Protein AF-A0A3D2IIX0-F1 (afdb_monomer_lite)

pLDDT: mean 92.51, std 4.04, range [67.25, 97.06]

Secondary structure (DSSP, 8-state):
-EEEE-TTSS-EEE--HHHHHS--GGG-SS-HHHHHHTTEEEE-GGG-EEEEEEE-SSEEEEEEEEEEEESS-SS-TTTTEEEEEEEEEEEPPPSS-----B--TTS---EEEEEETTSS-SS-EEEEEE------BSSHHHHHTT--B-BSS-EEEEPPTTS-HHHHHHHHHHHHTHHHHHHHTTBSS-EEEE-

Radius of gyration: 23.13 Å; chains: 1; bounding box: 48×52×54 Å

Foldseek 3Di:
DFPDAPPVNPDTDDDPQCVQQACDPVQHPDDPVNCVVQVFDGWDSVQKGWPDWDDDPFKIKTKIKIKTQTCHEPPPNVSSIDIDIDIDIDGHDDPDDDDWDFDDPVDDFDKDKDQDPPDPDPDSDITITGDDDPFDFPDVVCLVVLAAGAGPDAAEAEDPPPPDPVCPVVVQVVQQVCQVVVVVVRYHPRTHYHD

Sequence (195 aa):
NIEALSKDSSGIVIDVTDLFTKDVESISGIPSYLRRTYQIRRLDSDRSFVESVKSFPENIEVRQVMTYVAGNPPSAEYTQTLSVEVSQSIVLLPEEPMRKRYADYRVGYFSIRQIDYGSDEQKAAQKEYIRRWRLEPKDPEAYARGELVEPVKPIVYYLDPATPEKYRSYIIQGILDWNEAFEEAGFKNAVQAKL

Structure (mmCIF, N/CA/C/O backbone):
data_AF-A0A3D2IIX0-F1
#
_entry.id   AF-A0A3D2IIX0-F1
#
loop_
_atom_site.group_PDB
_atom_site.id
_atom_site.type_symbol
_atom_site.label_atom_id
_atom_site.label_alt_id
_atom_site.label_comp_id
_atom_site.label_asym_id
_atom_site.label_entity_id
_atom_site.label_seq_id
_atom_site.pdbx_PDB_ins_code
_atom_site.Cartn_x
_atom_site.Cartn_y
_atom_site.Cartn_z
_atom_site.occupancy
_atom_site.B_iso_or_equiv
_atom_site.auth_seq_id
_atom_site.auth_comp_id
_atom_site.auth_asym_id
_atom_site.auth_atom_id
_atom_site.pdbx_PDB_model_num
ATOM 1 N N . ASN A 1 1 ? 0.673 -24.658 -15.286 1.00 67.25 1 ASN A N 1
ATOM 2 C CA . ASN A 1 1 ? 1.479 -23.876 -14.331 1.00 67.25 1 ASN A CA 1
ATOM 3 C C . ASN A 1 1 ? 1.810 -24.637 -13.053 1.00 67.25 1 ASN A C 1
ATOM 5 O O . ASN A 1 1 ? 2.555 -24.080 -12.270 1.00 67.25 1 ASN A O 1
ATOM 9 N N . ILE A 1 2 ? 1.285 -25.845 -12.780 1.00 85.19 2 ILE A N 1
ATOM 10 C CA . ILE A 1 2 ? 1.811 -26.663 -11.671 1.00 85.19 2 ILE A CA 1
ATOM 11 C C . ILE A 1 2 ? 3.002 -27.449 -12.214 1.00 85.19 2 ILE A C 1
ATOM 13 O O . ILE A 1 2 ? 2.812 -28.279 -13.099 1.00 85.19 2 ILE A O 1
ATOM 17 N N . GLU A 1 3 ? 4.190 -27.186 -11.679 1.00 89.44 3 GLU A N 1
ATOM 18 C CA . GLU A 1 3 ? 5.442 -27.802 -12.139 1.00 89.44 3 GLU A CA 1
ATOM 19 C C . GLU A 1 3 ? 5.826 -29.021 -11.302 1.00 89.44 3 GLU A C 1
ATOM 21 O O . GLU A 1 3 ? 6.403 -29.984 -11.805 1.00 89.44 3 GLU A O 1
ATOM 26 N N . ALA A 1 4 ? 5.495 -29.000 -10.010 1.00 88.31 4 ALA A N 1
ATOM 27 C CA . ALA A 1 4 ? 5.782 -30.102 -9.105 1.00 88.31 4 ALA A CA 1
ATOM 28 C C . ALA A 1 4 ? 4.840 -30.111 -7.900 1.00 88.31 4 ALA A C 1
ATOM 30 O O . ALA A 1 4 ? 4.307 -29.082 -7.483 1.00 88.31 4 ALA A O 1
ATOM 31 N N . LEU A 1 5 ? 4.690 -31.292 -7.310 1.00 88.56 5 LEU A N 1
ATOM 32 C CA . LEU A 1 5 ? 4.080 -31.494 -6.002 1.00 88.56 5 LEU A CA 1
ATOM 33 C C . LEU A 1 5 ? 5.171 -31.935 -5.028 1.00 88.56 5 LEU A C 1
ATOM 35 O O . LEU A 1 5 ? 6.120 -32.625 -5.416 1.00 88.56 5 LEU A O 1
ATOM 39 N N . SER A 1 6 ? 5.049 -31.551 -3.761 1.00 89.25 6 SER A N 1
ATOM 40 C CA . SER A 1 6 ? 5.918 -32.094 -2.724 1.00 89.25 6 SER A CA 1
ATOM 41 C C . SER A 1 6 ? 5.659 -33.597 -2.555 1.00 89.25 6 SER A C 1
ATOM 43 O O . SER A 1 6 ? 4.567 -34.101 -2.825 1.00 89.25 6 SER A O 1
ATOM 45 N N . LYS A 1 7 ? 6.670 -34.344 -2.096 1.00 86.31 7 LYS A N 1
ATOM 46 C CA . LYS A 1 7 ? 6.577 -35.811 -1.949 1.00 86.31 7 LYS A CA 1
ATOM 47 C C . LYS A 1 7 ? 5.469 -36.260 -0.989 1.00 86.31 7 LYS A C 1
ATOM 49 O O . LYS A 1 7 ? 4.950 -37.359 -1.126 1.00 86.31 7 LYS A O 1
ATOM 54 N N . ASP A 1 8 ? 5.135 -35.417 -0.024 1.00 89.81 8 ASP A N 1
ATOM 55 C CA . ASP A 1 8 ? 4.091 -35.596 0.986 1.00 89.81 8 ASP A CA 1
ATOM 56 C C . ASP A 1 8 ? 2.777 -34.873 0.628 1.00 89.81 8 ASP A C 1
ATOM 58 O O . ASP A 1 8 ? 1.850 -34.864 1.429 1.00 89.81 8 ASP A O 1
ATOM 62 N N . SER A 1 9 ? 2.680 -34.277 -0.567 1.00 81.50 9 SER A N 1
ATOM 63 C CA . SER A 1 9 ? 1.526 -33.494 -1.044 1.00 81.50 9 SER A CA 1
ATOM 64 C C . SER A 1 9 ? 1.152 -32.272 -0.187 1.00 81.50 9 SER A C 1
ATOM 66 O O . SER A 1 9 ? 0.069 -31.716 -0.356 1.00 81.50 9 SER A O 1
ATOM 68 N N . SER A 1 10 ? 2.033 -31.830 0.713 1.00 88.56 10 SER A N 1
ATOM 69 C CA . SER A 1 10 ? 1.848 -30.626 1.535 1.00 88.56 10 SER A CA 1
ATOM 70 C C . SER A 1 10 ? 2.171 -29.315 0.801 1.00 88.56 10 SER A C 1
ATOM 72 O O . SER A 1 10 ? 1.812 -28.242 1.281 1.00 88.56 10 SER A O 1
ATOM 74 N N . GLY A 1 11 ? 2.824 -29.380 -0.363 1.00 85.38 11 GLY A N 1
ATOM 75 C CA . GLY A 1 11 ? 3.250 -28.220 -1.139 1.00 85.38 11 GLY A CA 1
ATOM 76 C C . GLY A 1 11 ? 3.094 -28.406 -2.646 1.00 85.38 11 GLY A C 1
ATOM 77 O O . GLY A 1 11 ? 3.125 -29.519 -3.174 1.00 85.38 11 GLY A O 1
ATOM 78 N N . ILE A 1 12 ? 2.945 -27.283 -3.345 1.00 91.31 12 ILE A N 1
ATOM 79 C CA . ILE A 1 12 ? 2.786 -27.205 -4.799 1.00 91.31 12 ILE A CA 1
ATOM 80 C C . ILE A 1 12 ? 3.779 -26.164 -5.317 1.00 91.31 12 ILE A C 1
ATOM 82 O O . ILE A 1 12 ? 3.892 -25.080 -4.747 1.00 91.31 12 ILE A O 1
ATOM 86 N N . VAL A 1 13 ? 4.492 -26.479 -6.397 1.00 89.25 13 VAL A N 1
ATOM 87 C CA . VAL A 1 13 ? 5.317 -25.518 -7.137 1.00 89.25 13 VAL A CA 1
ATOM 88 C C . VAL A 1 13 ? 4.502 -25.009 -8.312 1.00 89.25 13 VAL A C 1
ATOM 90 O O . VAL A 1 13 ? 4.047 -25.799 -9.142 1.00 89.25 13 VAL A O 1
ATOM 93 N N . ILE A 1 14 ? 4.323 -23.692 -8.371 1.00 90.38 14 ILE A N 1
ATOM 94 C CA . ILE A 1 14 ? 3.610 -23.022 -9.454 1.00 90.38 14 ILE A CA 1
ATOM 95 C C . ILE A 1 14 ? 4.593 -22.120 -10.195 1.00 90.38 14 ILE A C 1
ATOM 97 O O . ILE A 1 14 ? 5.201 -21.247 -9.576 1.00 90.38 14 ILE A O 1
ATOM 101 N N . ASP A 1 15 ? 4.727 -22.311 -11.507 1.00 90.50 15 ASP A N 1
ATOM 102 C CA . ASP A 1 15 ? 5.449 -21.368 -12.358 1.00 90.50 15 ASP A CA 1
ATOM 103 C C . ASP A 1 15 ? 4.569 -20.144 -12.640 1.00 90.50 15 ASP A C 1
ATOM 105 O O . ASP A 1 15 ? 3.463 -20.234 -13.190 1.00 90.50 15 ASP A O 1
ATOM 109 N N . VAL A 1 16 ? 5.077 -18.992 -12.214 1.00 89.88 16 VAL A N 1
ATOM 110 C CA . VAL A 1 16 ? 4.480 -17.668 -12.393 1.00 89.88 16 VAL A CA 1
ATOM 111 C C . VAL A 1 16 ? 5.480 -16.679 -12.994 1.00 89.88 16 VAL A C 1
ATOM 113 O O . VAL A 1 16 ? 5.228 -15.479 -12.960 1.00 89.88 16 VAL A O 1
ATOM 116 N N . THR A 1 17 ? 6.608 -17.137 -13.546 1.00 88.50 17 THR A N 1
ATOM 117 C CA . THR A 1 17 ? 7.663 -16.256 -14.072 1.00 88.50 17 THR A CA 1
ATOM 118 C C . THR A 1 17 ? 7.103 -15.266 -15.089 1.00 88.50 17 THR A C 1
ATOM 120 O O . THR A 1 17 ? 7.336 -14.066 -14.969 1.00 88.50 17 THR A O 1
ATOM 123 N N . ASP A 1 18 ? 6.267 -15.745 -16.009 1.00 89.50 18 ASP A N 1
ATOM 124 C CA . ASP A 1 18 ? 5.613 -14.927 -17.032 1.00 89.50 18 ASP A CA 1
ATOM 125 C C . ASP A 1 18 ? 4.755 -13.784 -16.471 1.00 89.50 18 ASP A C 1
ATOM 127 O O . ASP A 1 18 ? 4.615 -12.754 -17.125 1.00 89.50 18 ASP A O 1
ATOM 131 N N . LEU A 1 19 ? 4.182 -13.936 -15.272 1.00 89.69 19 LEU A N 1
ATOM 132 C CA . LEU A 1 19 ? 3.394 -12.878 -14.635 1.00 89.69 19 LEU A CA 1
ATOM 133 C C . LEU A 1 19 ? 4.267 -11.657 -14.311 1.00 89.69 19 LEU A C 1
ATOM 135 O O . LEU A 1 19 ? 3.804 -10.525 -14.401 1.00 89.69 19 LEU A O 1
ATOM 139 N N . PHE A 1 20 ? 5.531 -11.893 -13.965 1.00 89.88 20 PHE A N 1
ATOM 140 C CA . PHE A 1 20 ? 6.461 -10.873 -13.482 1.00 89.88 20 PHE A CA 1
ATOM 141 C C . PHE A 1 20 ? 7.484 -10.432 -14.538 1.00 89.88 20 PHE A C 1
ATOM 143 O O . PHE A 1 20 ? 8.087 -9.371 -14.401 1.00 89.88 20 PHE A O 1
ATOM 150 N N . THR A 1 21 ? 7.672 -11.211 -15.608 1.00 88.19 21 THR A N 1
ATOM 151 C CA . THR A 1 21 ? 8.617 -10.900 -16.695 1.00 88.19 21 THR A CA 1
ATOM 152 C C . THR A 1 21 ? 7.948 -10.434 -17.984 1.00 88.19 21 THR A C 1
ATOM 154 O O . THR A 1 21 ? 8.645 -9.961 -18.880 1.00 88.19 21 THR A O 1
ATOM 157 N N . LYS A 1 22 ? 6.617 -10.535 -18.109 1.00 90.06 22 LYS A N 1
ATOM 158 C CA . LYS A 1 22 ? 5.863 -10.003 -19.255 1.00 90.06 22 LYS A CA 1
ATOM 159 C C . LYS A 1 22 ? 5.160 -8.697 -18.913 1.00 90.06 22 LYS A C 1
ATOM 161 O O . LYS A 1 22 ? 4.892 -8.372 -17.760 1.00 90.06 22 LYS A O 1
ATOM 166 N N . ASP A 1 23 ? 4.829 -7.944 -19.958 1.00 87.94 23 ASP A N 1
ATOM 167 C CA . ASP A 1 23 ? 4.089 -6.694 -19.825 1.00 87.94 23 ASP A CA 1
ATOM 168 C C . ASP A 1 23 ? 2.590 -6.962 -19.652 1.00 87.94 23 ASP A C 1
ATOM 170 O O . ASP A 1 23 ? 1.806 -6.895 -20.600 1.00 87.94 23 ASP A O 1
ATOM 174 N N . VAL A 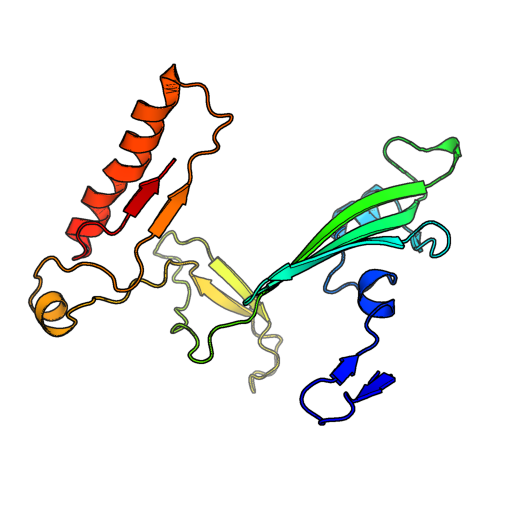1 24 ? 2.206 -7.329 -18.430 1.00 88.00 24 VAL A N 1
ATOM 175 C CA . VAL A 1 24 ? 0.813 -7.565 -18.048 1.00 88.00 24 VAL A CA 1
ATOM 176 C C . VAL A 1 24 ? 0.183 -6.241 -17.618 1.00 88.00 24 VAL A C 1
ATOM 178 O O . VAL A 1 24 ? 0.530 -5.680 -16.579 1.00 88.00 24 VAL A O 1
ATOM 181 N N . GLU A 1 25 ? -0.776 -5.745 -18.403 1.00 82.62 25 GLU A N 1
ATOM 182 C CA . GLU A 1 25 ? -1.378 -4.418 -18.206 1.00 82.62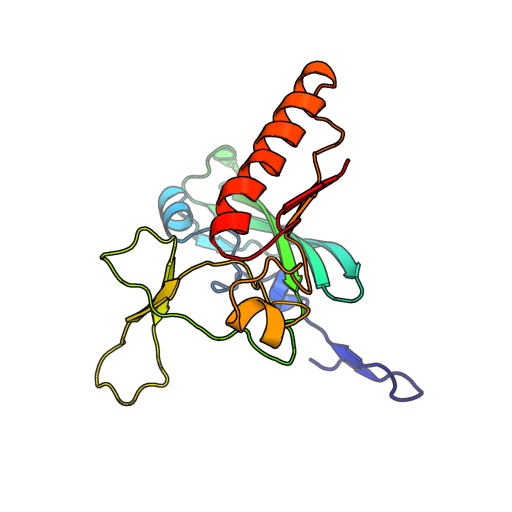 25 GLU A CA 1
ATOM 183 C C . GLU A 1 25 ? -1.962 -4.221 -16.797 1.00 82.62 25 GLU A C 1
ATOM 185 O O . GLU A 1 25 ? -1.767 -3.167 -16.194 1.00 82.62 25 GLU A O 1
ATOM 190 N N . SER A 1 26 ? -2.607 -5.247 -16.230 1.00 80.56 26 SER A N 1
ATOM 191 C CA . SER A 1 26 ? -3.281 -5.168 -14.925 1.00 80.56 26 SER A CA 1
ATOM 192 C C . SER A 1 26 ? -2.345 -4.984 -13.729 1.00 80.56 26 SER A C 1
ATOM 194 O O . SER A 1 26 ? -2.798 -4.557 -12.671 1.00 80.56 26 SER A O 1
ATOM 196 N N . ILE A 1 27 ? -1.061 -5.315 -13.876 1.00 83.75 27 ILE A N 1
ATOM 197 C CA . ILE A 1 27 ? -0.040 -5.196 -12.822 1.00 83.75 27 ILE A CA 1
ATOM 198 C C . ILE A 1 27 ? 1.159 -4.362 -13.287 1.00 83.75 27 ILE A C 1
ATOM 200 O O . ILE A 1 27 ? 2.224 -4.368 -12.667 1.00 83.75 27 ILE A O 1
ATOM 204 N N . SER A 1 28 ? 1.005 -3.632 -14.393 1.00 83.81 28 SER A N 1
ATOM 205 C CA . SER A 1 28 ? 2.088 -2.836 -14.945 1.00 83.81 28 SER A CA 1
ATOM 206 C C . SER A 1 28 ? 2.455 -1.685 -14.010 1.00 83.81 28 SER A C 1
ATOM 208 O O . SER A 1 28 ? 1.605 -0.892 -13.608 1.00 83.81 28 SER A O 1
ATOM 210 N N . GLY A 1 29 ? 3.751 -1.535 -13.731 1.00 82.81 29 GLY A N 1
ATOM 211 C CA . GLY A 1 29 ? 4.281 -0.391 -12.985 1.00 82.81 29 GLY A CA 1
ATOM 212 C C . GLY A 1 29 ? 4.258 0.931 -13.763 1.00 82.81 29 GLY A C 1
ATOM 213 O O . GLY A 1 29 ? 4.643 1.960 -13.213 1.00 82.81 29 GLY A O 1
ATOM 214 N N . ILE A 1 30 ? 3.828 0.929 -15.034 1.00 89.00 30 ILE A N 1
ATOM 215 C CA . ILE A 1 30 ? 3.780 2.128 -15.878 1.00 89.00 30 ILE A CA 1
ATOM 216 C C . ILE A 1 30 ? 2.328 2.464 -16.246 1.00 89.00 30 ILE A C 1
ATOM 218 O O . ILE A 1 30 ? 1.735 1.779 -17.089 1.00 89.00 30 ILE A O 1
ATOM 222 N N . PRO A 1 31 ? 1.758 3.555 -15.702 1.00 88.62 31 PRO A N 1
ATOM 223 C CA . PRO A 1 31 ? 0.405 3.977 -16.035 1.00 88.62 31 PRO A CA 1
ATOM 224 C C . PRO A 1 31 ? 0.286 4.423 -17.500 1.00 88.62 31 PRO A C 1
ATOM 226 O O . PRO A 1 31 ? 1.233 4.933 -18.108 1.00 88.62 31 PRO A O 1
ATOM 229 N N . SER A 1 32 ? -0.916 4.296 -18.071 1.00 89.94 32 SER A N 1
ATOM 230 C CA . SER A 1 32 ? -1.161 4.484 -19.511 1.00 89.94 32 SER A CA 1
ATOM 231 C C . SER A 1 32 ? -0.766 5.867 -20.043 1.00 89.94 32 SER A C 1
ATOM 233 O O . SER A 1 32 ? -0.433 6.003 -21.219 1.00 89.94 32 SER A O 1
ATOM 235 N N . TYR A 1 33 ? -0.789 6.910 -19.206 1.00 92.06 33 TYR A N 1
ATOM 236 C CA . TYR A 1 33 ? -0.349 8.243 -19.623 1.00 92.06 33 TYR A CA 1
ATOM 237 C C . TYR A 1 33 ? 1.170 8.309 -19.836 1.00 92.06 33 TYR A C 1
ATOM 239 O O . TYR A 1 33 ? 1.596 8.859 -20.847 1.00 92.06 33 TYR A O 1
ATOM 247 N N . LEU A 1 34 ? 1.978 7.678 -18.973 1.00 93.00 34 LEU A N 1
ATOM 248 C CA . LEU A 1 34 ? 3.435 7.611 -19.151 1.00 93.00 34 LEU A CA 1
ATOM 249 C C . LEU A 1 34 ? 3.820 6.759 -20.359 1.00 93.00 34 LEU A C 1
ATOM 251 O O . LEU A 1 34 ? 4.753 7.113 -21.076 1.00 93.00 34 LEU A O 1
ATOM 255 N N . ARG A 1 35 ? 3.057 5.695 -20.648 1.00 93.19 35 ARG A N 1
ATOM 256 C CA . ARG A 1 35 ? 3.240 4.908 -21.879 1.00 93.19 35 ARG A CA 1
ATOM 257 C C . ARG A 1 35 ? 3.149 5.773 -23.132 1.00 93.19 35 ARG A C 1
ATOM 259 O O . ARG A 1 35 ? 3.982 5.637 -24.024 1.00 93.19 35 ARG A O 1
ATOM 266 N N . ARG A 1 36 ? 2.172 6.685 -23.182 1.00 95.00 36 ARG A N 1
ATOM 267 C CA . ARG A 1 36 ? 2.013 7.638 -24.292 1.00 95.00 36 ARG A CA 1
ATOM 268 C C . ARG A 1 36 ? 3.125 8.683 -24.310 1.00 95.00 36 ARG A C 1
ATOM 270 O O . ARG A 1 36 ? 3.728 8.885 -25.358 1.00 95.00 36 ARG A O 1
ATOM 277 N N . THR A 1 37 ? 3.419 9.307 -23.168 1.00 95.69 37 THR A N 1
ATOM 278 C CA . THR A 1 37 ? 4.442 10.362 -23.054 1.00 95.69 37 THR A CA 1
ATOM 279 C C . THR A 1 37 ? 5.821 9.885 -23.502 1.00 95.69 37 THR A C 1
ATOM 281 O O . THR A 1 37 ? 6.494 10.577 -24.265 1.00 95.69 37 THR A O 1
ATOM 284 N N . TYR A 1 38 ? 6.223 8.687 -23.074 1.00 95.56 38 TYR A N 1
ATOM 285 C CA . TYR A 1 38 ? 7.527 8.116 -23.418 1.00 95.56 38 TYR A CA 1
ATOM 286 C C . TYR A 1 38 ? 7.506 7.262 -24.689 1.00 95.56 38 TYR A C 1
ATOM 288 O O . TYR A 1 38 ? 8.528 6.695 -25.074 1.00 95.56 38 TYR A O 1
ATOM 296 N N . GLN A 1 39 ? 6.354 7.189 -25.368 1.00 96.38 39 GLN A N 1
ATOM 297 C CA . GLN A 1 39 ? 6.163 6.416 -26.595 1.00 96.38 39 GLN A CA 1
ATOM 298 C C . GLN A 1 39 ? 6.645 4.965 -26.434 1.00 96.38 39 GLN A C 1
ATOM 300 O O . GLN A 1 39 ? 7.431 4.458 -27.239 1.00 96.38 39 GLN A O 1
ATOM 305 N N . ILE A 1 40 ? 6.210 4.322 -25.350 1.00 94.81 40 ILE A N 1
ATOM 306 C CA . ILE A 1 40 ? 6.545 2.933 -25.032 1.00 94.81 40 ILE A CA 1
ATOM 307 C C . ILE A 1 40 ? 5.918 2.022 -26.086 1.00 94.81 40 ILE A C 1
ATOM 309 O O . ILE A 1 40 ? 4.719 2.105 -26.347 1.00 94.81 40 ILE A O 1
ATOM 313 N N . ARG A 1 41 ? 6.736 1.161 -26.697 1.00 92.06 41 ARG A N 1
ATOM 314 C CA . ARG A 1 41 ? 6.321 0.282 -27.800 1.00 92.06 41 ARG A CA 1
ATOM 315 C C . ARG A 1 41 ? 6.151 -1.161 -27.355 1.00 92.06 41 ARG A C 1
ATOM 317 O O . ARG A 1 41 ? 5.083 -1.734 -27.526 1.00 92.06 41 ARG A O 1
ATOM 324 N N . ARG A 1 42 ? 7.219 -1.755 -26.823 1.00 92.56 42 ARG A N 1
ATOM 325 C CA . ARG A 1 42 ? 7.245 -3.154 -26.382 1.00 92.56 42 ARG A CA 1
ATOM 326 C C . ARG A 1 42 ? 8.183 -3.326 -25.202 1.00 92.56 42 ARG A C 1
ATOM 328 O O . ARG A 1 42 ? 9.133 -2.553 -25.063 1.00 92.56 42 ARG A O 1
ATOM 335 N N . LEU A 1 43 ? 7.935 -4.364 -24.416 1.00 94.25 43 LEU A N 1
ATOM 336 C CA . LEU A 1 43 ? 8.894 -4.851 -23.439 1.00 94.25 43 LEU A CA 1
ATOM 337 C C . LEU A 1 43 ? 10.090 -5.496 -24.148 1.00 94.25 43 LEU A C 1
ATOM 339 O O . LEU A 1 43 ? 9.945 -6.134 -25.192 1.00 94.25 43 LEU A O 1
ATOM 343 N N . ASP A 1 44 ? 11.265 -5.301 -23.575 1.00 94.44 44 ASP A N 1
ATOM 344 C CA . ASP A 1 44 ? 12.495 -5.994 -23.912 1.00 94.44 44 ASP A CA 1
ATOM 345 C C . ASP A 1 44 ? 12.732 -7.090 -22.865 1.00 94.44 44 ASP A C 1
ATOM 347 O O . ASP A 1 44 ? 13.192 -6.816 -21.755 1.00 94.44 44 ASP A O 1
ATOM 351 N N . SER A 1 45 ? 12.347 -8.324 -23.199 1.00 91.44 45 SER A N 1
ATOM 352 C CA . SER A 1 45 ? 12.417 -9.473 -22.287 1.00 91.44 45 SER A CA 1
ATOM 353 C C . SER A 1 45 ? 13.844 -9.820 -21.880 1.00 91.44 45 SER A C 1
ATOM 355 O O . SER A 1 45 ? 14.062 -10.226 -20.747 1.00 91.44 45 SER A O 1
ATOM 357 N N . ASP A 1 46 ? 14.817 -9.617 -22.768 1.00 93.56 46 ASP A N 1
ATOM 358 C CA . ASP A 1 46 ? 16.213 -10.006 -22.531 1.00 93.56 46 ASP A CA 1
ATOM 359 C C . ASP A 1 46 ? 16.893 -9.076 -21.517 1.00 93.56 46 ASP A C 1
ATOM 361 O O . ASP A 1 46 ? 17.908 -9.421 -20.913 1.00 93.56 46 ASP A O 1
ATOM 365 N N . ARG A 1 47 ? 16.321 -7.883 -21.322 1.00 92.69 47 ARG A N 1
ATOM 366 C CA . ARG A 1 47 ? 16.757 -6.880 -20.344 1.00 92.69 47 ARG A CA 1
ATOM 367 C C . ARG A 1 47 ? 15.790 -6.724 -19.172 1.00 92.69 47 ARG A C 1
ATOM 369 O O . ARG A 1 47 ? 15.965 -5.814 -18.368 1.00 92.69 47 ARG A O 1
ATOM 376 N N . SER A 1 48 ? 14.802 -7.610 -19.064 1.00 93.44 48 SER A N 1
ATOM 377 C CA . SER A 1 48 ? 13.824 -7.618 -17.978 1.00 93.44 48 SER A CA 1
ATOM 378 C C . SER A 1 48 ? 13.984 -8.875 -17.135 1.00 93.44 48 SER A C 1
ATOM 380 O O . SER A 1 48 ? 14.118 -9.976 -17.659 1.00 93.44 48 SER A O 1
ATOM 382 N N . PHE A 1 49 ? 13.993 -8.723 -15.816 1.00 93.81 49 PHE A N 1
ATOM 383 C CA . PHE A 1 49 ? 14.255 -9.836 -14.909 1.00 93.81 49 PHE A CA 1
ATOM 384 C C . PHE A 1 49 ? 13.678 -9.578 -13.521 1.00 93.81 49 PHE A C 1
ATOM 386 O O . PHE A 1 49 ? 13.493 -8.437 -13.093 1.00 93.81 49 PHE A O 1
ATOM 393 N N . VAL A 1 50 ? 13.423 -10.666 -12.799 1.00 94.81 50 VAL A N 1
ATOM 394 C CA . VAL A 1 50 ? 13.092 -10.619 -11.375 1.00 94.81 50 VAL A CA 1
ATOM 395 C C . VAL A 1 50 ? 14.394 -10.450 -10.598 1.00 94.81 50 VAL A C 1
ATOM 397 O O . VAL A 1 50 ? 15.291 -11.282 -10.699 1.00 94.81 50 VAL A O 1
ATOM 400 N N . GLU A 1 51 ? 14.508 -9.364 -9.841 1.00 95.25 51 GLU A N 1
ATOM 401 C CA . GLU A 1 51 ? 15.679 -9.083 -9.011 1.00 95.25 51 GLU A CA 1
ATOM 402 C C . GLU A 1 51 ? 15.612 -9.862 -7.695 1.00 95.25 51 GLU A C 1
ATOM 404 O O . GLU A 1 51 ? 16.595 -10.460 -7.260 1.00 95.25 51 GLU A O 1
ATOM 409 N N . SER A 1 52 ? 14.450 -9.861 -7.039 1.00 95.75 52 SER A N 1
ATOM 410 C CA . SER A 1 52 ? 14.272 -10.588 -5.784 1.00 95.75 52 SER A CA 1
ATOM 411 C C . SER A 1 52 ? 12.820 -10.961 -5.525 1.00 95.75 52 SER A C 1
ATOM 413 O O . SER A 1 52 ? 11.891 -10.288 -5.968 1.00 95.75 52 SER A O 1
ATOM 415 N N . VAL A 1 53 ? 12.642 -12.041 -4.765 1.00 95.50 53 VAL A N 1
ATOM 416 C CA . VAL A 1 53 ? 11.350 -12.477 -4.237 1.00 95.50 53 VAL A CA 1
ATOM 417 C C . VAL A 1 53 ? 11.508 -12.700 -2.742 1.00 95.50 53 VAL A C 1
ATOM 419 O O . VAL A 1 53 ? 12.430 -13.392 -2.305 1.00 95.50 53 VAL A O 1
ATOM 422 N N . LYS A 1 54 ? 10.616 -12.111 -1.949 1.00 95.94 54 LYS A N 1
ATOM 423 C CA . LYS A 1 54 ? 10.538 -12.322 -0.503 1.00 95.94 54 LYS A CA 1
ATOM 424 C C . LYS A 1 54 ? 9.150 -12.829 -0.159 1.00 95.94 54 LYS A C 1
ATOM 426 O O . LYS A 1 54 ? 8.157 -12.248 -0.582 1.00 95.94 54 LYS A O 1
ATOM 431 N N . SER A 1 55 ? 9.096 -13.901 0.620 1.00 94.19 55 SER A N 1
ATOM 432 C CA . SER A 1 55 ? 7.846 -14.457 1.125 1.00 94.19 55 SER A CA 1
ATOM 433 C C . SER A 1 55 ? 7.720 -14.163 2.609 1.00 94.19 55 SER A C 1
ATOM 435 O O . SER A 1 55 ? 8.663 -14.361 3.376 1.00 94.19 55 SER A O 1
ATOM 437 N N . PHE A 1 56 ? 6.529 -13.748 3.005 1.00 94.75 56 PHE A N 1
ATOM 438 C CA . PHE A 1 56 ? 6.102 -13.562 4.381 1.00 94.75 56 PHE A CA 1
ATOM 439 C C . PHE A 1 56 ? 4.821 -14.380 4.609 1.00 94.75 56 PHE A C 1
ATOM 441 O O . PHE A 1 56 ? 4.239 -14.870 3.639 1.00 94.75 56 PHE A O 1
ATOM 448 N N . PRO A 1 57 ? 4.364 -14.557 5.861 1.00 93.31 57 PRO A N 1
ATOM 449 C CA . PRO A 1 57 ? 3.171 -15.358 6.140 1.00 93.31 57 PRO A CA 1
ATOM 450 C C . PRO A 1 57 ? 1.901 -14.892 5.412 1.00 93.31 57 PRO A C 1
ATOM 452 O O . PRO A 1 57 ? 1.087 -15.727 5.034 1.00 93.31 57 PRO A O 1
ATOM 455 N N . GLU A 1 58 ? 1.734 -13.582 5.199 1.00 93.31 58 GLU A N 1
ATOM 456 C CA . GLU A 1 58 ? 0.510 -13.002 4.616 1.00 93.31 58 GLU A CA 1
ATOM 457 C C . GLU A 1 58 ? 0.739 -12.277 3.280 1.00 93.31 58 GLU A C 1
ATOM 459 O O . GLU A 1 58 ? -0.219 -11.823 2.655 1.00 93.31 58 GLU A O 1
ATOM 464 N N . ASN A 1 59 ? 1.984 -12.148 2.814 1.00 95.50 59 ASN A N 1
ATOM 465 C CA . ASN A 1 59 ? 2.285 -11.456 1.563 1.00 95.50 59 ASN A CA 1
ATOM 466 C C . ASN A 1 59 ? 3.560 -11.964 0.886 1.00 95.50 59 ASN A C 1
ATOM 468 O O . ASN A 1 59 ? 4.467 -12.505 1.518 1.00 95.50 59 ASN A O 1
ATOM 472 N N . ILE A 1 60 ? 3.630 -11.737 -0.421 1.00 94.75 60 ILE A N 1
ATOM 473 C CA . ILE A 1 60 ? 4.811 -11.966 -1.247 1.00 94.75 60 ILE A CA 1
ATOM 474 C C . ILE A 1 60 ? 5.200 -10.630 -1.870 1.00 94.75 60 ILE A C 1
ATOM 476 O O . ILE A 1 60 ? 4.366 -9.949 -2.464 1.00 94.75 60 ILE A O 1
ATOM 480 N N . GLU A 1 61 ? 6.472 -10.273 -1.744 1.00 95.50 61 GLU A N 1
ATOM 481 C CA . GLU A 1 61 ? 7.062 -9.112 -2.398 1.00 95.50 61 GLU A CA 1
ATOM 482 C C . GLU A 1 61 ? 7.942 -9.582 -3.549 1.00 95.50 61 GLU A C 1
ATOM 484 O O . GLU A 1 61 ? 8.916 -10.311 -3.338 1.00 95.50 61 GLU A O 1
ATOM 489 N N . VAL A 1 62 ? 7.621 -9.140 -4.760 1.00 95.06 62 VAL A N 1
ATOM 490 C CA . VAL A 1 62 ? 8.421 -9.386 -5.959 1.00 95.06 62 VAL A CA 1
ATOM 491 C C . VAL A 1 62 ? 8.988 -8.064 -6.434 1.00 95.06 62 VAL A C 1
ATOM 493 O O . VAL A 1 62 ? 8.248 -7.114 -6.683 1.00 95.06 62 VAL A O 1
ATOM 496 N N . ARG A 1 63 ? 10.307 -7.997 -6.579 1.00 95.56 63 ARG A N 1
ATOM 497 C CA . ARG A 1 63 ? 10.974 -6.862 -7.203 1.00 95.56 63 ARG A CA 1
ATOM 498 C C . ARG A 1 63 ? 11.506 -7.276 -8.560 1.00 95.56 63 ARG A C 1
ATOM 500 O O . ARG A 1 63 ? 12.213 -8.275 -8.678 1.00 95.56 63 ARG A O 1
ATOM 507 N N . GLN A 1 64 ? 11.177 -6.489 -9.571 1.00 94.06 64 GLN A N 1
ATOM 508 C CA . GLN A 1 64 ? 11.514 -6.763 -10.960 1.00 94.06 64 GLN A CA 1
ATOM 509 C C . GLN A 1 64 ? 11.997 -5.498 -11.661 1.00 94.06 64 GLN A C 1
ATOM 511 O O . GLN A 1 64 ? 11.522 -4.394 -11.389 1.00 94.06 64 GLN A O 1
ATOM 516 N N . VAL A 1 65 ? 12.920 -5.678 -12.596 1.00 94.62 65 VAL A N 1
ATOM 517 C CA . VAL A 1 65 ? 13.352 -4.642 -13.529 1.00 94.62 65 VAL A CA 1
ATOM 518 C C . VAL A 1 65 ? 12.662 -4.910 -14.856 1.00 94.62 65 VAL A C 1
ATOM 520 O O . VAL A 1 65 ? 12.788 -5.996 -15.416 1.00 94.62 65 VAL A O 1
ATOM 523 N N . MET A 1 66 ? 11.925 -3.918 -15.349 1.00 93.75 66 MET A N 1
ATOM 524 C CA . MET A 1 66 ? 11.210 -3.987 -16.620 1.00 93.75 66 MET A CA 1
ATOM 525 C C . MET A 1 66 ? 11.793 -2.954 -17.575 1.00 93.75 66 MET A C 1
ATOM 527 O O . MET A 1 66 ? 11.674 -1.747 -17.343 1.00 93.75 66 MET A O 1
ATOM 531 N N . THR A 1 67 ? 12.411 -3.423 -18.654 1.00 94.56 67 THR A N 1
ATOM 532 C CA . THR A 1 67 ? 12.974 -2.570 -19.701 1.00 94.56 67 THR A CA 1
ATOM 533 C C . THR A 1 67 ? 12.066 -2.557 -20.915 1.00 94.56 67 THR A C 1
ATOM 535 O O . THR A 1 67 ? 11.665 -3.593 -21.430 1.00 94.56 67 THR A O 1
ATOM 538 N N . TYR A 1 68 ? 11.774 -1.366 -21.416 1.00 94.94 68 TYR A N 1
ATOM 539 C CA . TYR A 1 68 ? 10.922 -1.144 -22.572 1.00 94.94 68 TYR A CA 1
ATOM 540 C C . TYR A 1 68 ? 11.691 -0.441 -23.677 1.00 94.94 68 TYR A C 1
ATOM 542 O O . TYR A 1 68 ? 12.516 0.432 -23.412 1.00 94.94 68 TYR A O 1
ATOM 550 N N . VAL A 1 69 ? 11.348 -0.748 -24.925 1.00 96.12 69 VAL A N 1
ATOM 551 C CA . VAL A 1 69 ? 11.706 0.090 -26.070 1.00 96.12 69 VAL A CA 1
ATOM 552 C C . VAL A 1 69 ? 10.783 1.307 -26.074 1.00 96.12 69 VAL A C 1
ATOM 554 O O . VAL A 1 69 ? 9.557 1.162 -26.136 1.00 96.12 69 VAL A O 1
ATOM 557 N N . ALA A 1 70 ? 11.366 2.499 -26.025 1.00 96.44 70 ALA A N 1
ATOM 558 C CA . ALA A 1 70 ? 10.670 3.770 -25.874 1.00 96.44 70 ALA A CA 1
ATOM 559 C C . ALA A 1 70 ? 11.169 4.777 -26.918 1.00 96.44 70 ALA A C 1
ATOM 561 O O . ALA A 1 70 ? 12.371 4.949 -27.098 1.00 96.44 70 ALA A O 1
ATOM 562 N N . GLY A 1 71 ? 10.245 5.437 -27.620 1.00 96.50 71 GLY A N 1
ATOM 563 C CA . GLY A 1 71 ? 10.583 6.438 -28.641 1.00 96.50 71 GLY A CA 1
ATOM 564 C C . GLY A 1 71 ? 10.998 7.797 -28.073 1.00 96.50 71 GLY A C 1
ATOM 565 O O . GLY A 1 71 ? 11.659 8.561 -28.766 1.00 96.50 71 GLY A O 1
ATOM 566 N N . ASN A 1 72 ? 10.631 8.080 -26.822 1.00 96.25 72 ASN A N 1
ATOM 567 C CA . ASN A 1 72 ? 10.923 9.340 -26.146 1.00 96.25 72 ASN A CA 1
ATOM 568 C C . ASN A 1 72 ? 11.286 9.093 -24.667 1.00 96.25 72 ASN A C 1
ATOM 570 O O . ASN A 1 72 ? 10.532 9.490 -23.779 1.00 96.25 72 ASN A O 1
ATOM 574 N N . PRO A 1 73 ? 12.360 8.338 -24.367 1.00 94.81 73 PRO A N 1
ATOM 575 C CA . PRO A 1 73 ? 12.726 8.030 -22.989 1.00 94.81 73 PRO A CA 1
ATOM 576 C C . PRO A 1 73 ? 13.259 9.281 -22.264 1.00 94.81 73 PRO A C 1
ATOM 578 O O . PRO A 1 73 ? 13.885 10.128 -22.890 1.00 94.81 73 PRO A O 1
ATOM 581 N N . PRO A 1 74 ? 13.089 9.388 -20.936 1.00 92.88 74 PRO A N 1
ATOM 582 C CA . PRO A 1 74 ? 13.459 10.586 -20.177 1.00 92.88 74 PRO A CA 1
ATOM 583 C C . PRO A 1 74 ? 14.972 10.788 -19.973 1.00 92.88 74 PRO A C 1
ATOM 585 O O . PRO A 1 74 ? 15.380 11.859 -19.535 1.00 92.88 74 PRO A O 1
ATOM 588 N N . SER A 1 75 ? 15.803 9.769 -20.215 1.00 90.94 75 SER A N 1
ATOM 589 C CA . SER A 1 75 ? 17.257 9.839 -19.968 1.00 90.94 75 SER A CA 1
ATOM 590 C C . SER A 1 75 ? 18.120 9.015 -20.929 1.00 90.94 75 SER A C 1
ATOM 592 O O . SER A 1 75 ? 19.298 9.318 -21.099 1.00 90.94 75 SER A O 1
ATOM 594 N N . ALA A 1 76 ? 17.566 7.982 -21.572 1.00 90.25 76 ALA A N 1
ATOM 595 C CA . ALA A 1 76 ? 18.314 7.033 -22.397 1.00 90.25 76 ALA A CA 1
ATOM 596 C C . ALA A 1 76 ? 17.927 7.128 -23.884 1.00 90.25 76 ALA A C 1
ATOM 598 O O . ALA A 1 76 ? 17.556 6.138 -24.517 1.00 90.25 76 ALA A O 1
ATOM 599 N N . GLU A 1 77 ? 17.994 8.342 -24.439 1.00 89.44 77 GLU A N 1
ATOM 600 C CA . GLU A 1 77 ? 17.615 8.637 -25.831 1.00 89.44 77 GLU A CA 1
ATOM 601 C C . GLU A 1 77 ? 18.428 7.827 -26.848 1.00 89.44 77 GLU A C 1
ATOM 603 O O . GLU A 1 77 ? 17.866 7.300 -27.806 1.00 89.44 77 GLU A O 1
ATOM 608 N N . TYR A 1 78 ? 19.734 7.658 -26.607 1.00 91.75 78 TYR A N 1
ATOM 609 C CA . TYR A 1 78 ? 20.627 6.926 -27.510 1.00 91.75 78 TYR A CA 1
ATOM 610 C C . TYR A 1 78 ? 20.246 5.446 -27.653 1.00 91.75 78 TYR A C 1
ATOM 612 O O . TYR A 1 78 ? 20.243 4.905 -28.755 1.00 91.75 78 TYR A O 1
ATOM 620 N N . THR A 1 79 ? 19.906 4.783 -26.544 1.00 92.25 79 THR A N 1
ATOM 621 C CA . THR A 1 79 ? 19.505 3.368 -26.548 1.00 92.25 79 THR A CA 1
ATOM 622 C C . THR A 1 79 ? 18.008 3.176 -26.777 1.00 92.25 79 THR A C 1
ATOM 624 O O . THR A 1 79 ? 17.572 2.035 -26.918 1.00 92.25 79 THR A O 1
ATOM 627 N N . GLN A 1 80 ? 17.229 4.266 -26.818 1.00 95.75 80 GLN A N 1
ATOM 628 C CA . GLN A 1 80 ? 15.772 4.268 -26.984 1.00 95.75 80 GLN A CA 1
ATOM 629 C C . GLN A 1 80 ? 15.066 3.320 -26.010 1.00 95.75 80 GLN A C 1
ATOM 631 O O . GLN A 1 80 ? 14.197 2.527 -26.386 1.00 95.75 80 GLN A O 1
ATOM 636 N N . THR A 1 81 ? 15.478 3.363 -24.743 1.00 95.69 81 THR A N 1
ATOM 637 C CA . THR A 1 81 ? 15.000 2.433 -23.715 1.00 95.69 81 THR A CA 1
ATOM 638 C C . THR A 1 81 ? 14.514 3.152 -22.472 1.00 95.69 81 THR A C 1
ATOM 640 O O . THR A 1 81 ? 15.068 4.170 -22.077 1.00 95.69 81 THR A O 1
ATOM 643 N N . LEU A 1 82 ? 13.519 2.579 -21.807 1.00 95.00 82 LEU A N 1
ATOM 644 C CA . LEU A 1 82 ? 13.067 2.991 -20.484 1.00 95.00 82 LEU A CA 1
ATOM 645 C C . LEU A 1 82 ? 13.117 1.776 -19.560 1.00 95.00 82 LEU A C 1
ATOM 647 O O . LEU A 1 82 ? 12.382 0.821 -19.789 1.00 95.00 82 LEU A O 1
ATOM 651 N N . SER A 1 83 ? 13.951 1.822 -18.525 1.00 94.06 83 SER A N 1
ATOM 652 C CA . SER A 1 83 ? 13.972 0.802 -17.473 1.00 94.06 83 SER A CA 1
ATOM 653 C C . SER A 1 83 ? 13.285 1.336 -16.228 1.00 94.06 83 SER A C 1
ATOM 655 O O . SER A 1 83 ? 13.580 2.448 -15.790 1.00 94.06 83 SER A O 1
ATOM 657 N N . VAL A 1 84 ? 12.381 0.543 -15.662 1.00 92.94 84 VAL A N 1
ATOM 658 C CA . VAL A 1 84 ? 11.716 0.840 -14.392 1.00 92.94 84 VAL A CA 1
ATOM 659 C C . VAL A 1 84 ? 11.901 -0.327 -13.435 1.00 92.94 84 VAL A C 1
ATOM 661 O O . VAL A 1 84 ? 11.756 -1.486 -13.822 1.00 92.94 84 VAL A O 1
ATOM 664 N N . GLU A 1 85 ? 12.211 -0.013 -12.183 1.00 93.62 85 GLU A N 1
ATOM 665 C CA . GLU A 1 85 ? 12.128 -0.979 -11.094 1.00 93.62 85 GLU A CA 1
ATOM 666 C C . GLU A 1 85 ? 10.699 -0.963 -10.547 1.00 93.62 85 GLU A C 1
ATOM 668 O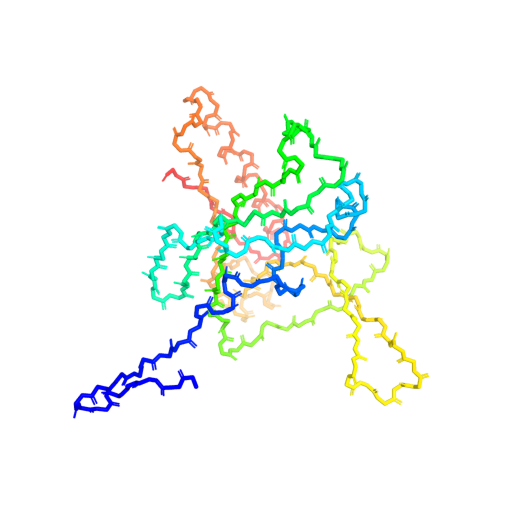 O . GLU A 1 85 ? 10.149 0.096 -10.234 1.00 93.62 85 GLU A O 1
ATOM 673 N N . VAL A 1 86 ? 10.080 -2.137 -10.462 1.00 92.56 86 VAL A N 1
ATOM 674 C CA . VAL A 1 86 ? 8.719 -2.316 -9.958 1.00 92.56 86 VAL A CA 1
ATOM 675 C C . VAL A 1 86 ? 8.783 -3.247 -8.759 1.00 92.56 86 VAL A C 1
ATOM 677 O O . VAL A 1 86 ? 9.313 -4.351 -8.849 1.00 92.56 86 VAL A O 1
ATOM 680 N N . SER A 1 87 ? 8.233 -2.800 -7.633 1.00 93.81 87 SER A N 1
ATOM 681 C CA . SER A 1 87 ? 7.981 -3.657 -6.474 1.00 93.81 87 SER A CA 1
ATOM 682 C C . SER A 1 87 ? 6.491 -3.989 -6.435 1.00 93.81 87 SER A C 1
ATOM 684 O O . SER A 1 87 ? 5.657 -3.086 -6.374 1.00 93.81 87 SER A O 1
ATOM 686 N N . GLN A 1 88 ? 6.163 -5.275 -6.520 1.00 92.44 88 GLN A N 1
ATOM 687 C CA . GLN A 1 88 ? 4.804 -5.794 -6.459 1.00 92.44 88 GLN A CA 1
ATOM 688 C C . GLN A 1 88 ? 4.584 -6.523 -5.136 1.00 92.44 88 GLN A C 1
ATOM 690 O O . GLN A 1 88 ? 5.230 -7.532 -4.860 1.00 92.44 88 GLN A O 1
ATOM 695 N N . SER A 1 89 ? 3.626 -6.015 -4.364 1.00 93.50 89 SER A N 1
ATOM 696 C CA . SER A 1 89 ? 3.156 -6.623 -3.124 1.00 93.50 89 SER A CA 1
ATOM 697 C C . SER A 1 89 ? 1.865 -7.385 -3.393 1.00 93.50 89 SER A C 1
ATOM 699 O O . SER A 1 89 ? 0.839 -6.786 -3.731 1.00 93.50 89 SER A O 1
ATOM 701 N N . ILE A 1 90 ? 1.911 -8.708 -3.269 1.00 92.38 90 ILE A N 1
ATOM 702 C CA . ILE A 1 90 ? 0.734 -9.574 -3.349 1.00 92.38 90 ILE A CA 1
ATOM 703 C C . ILE A 1 90 ? 0.362 -9.955 -1.926 1.00 92.38 90 ILE A C 1
ATOM 705 O O . ILE A 1 90 ? 1.076 -10.713 -1.275 1.00 92.38 90 ILE A O 1
ATOM 709 N N . VAL A 1 91 ? -0.757 -9.419 -1.452 1.00 93.75 91 VAL A N 1
ATOM 710 C CA . VAL A 1 91 ? -1.223 -9.594 -0.074 1.00 93.75 91 VAL A CA 1
ATOM 711 C C . VAL A 1 91 ? -2.420 -10.536 -0.054 1.00 93.75 91 VAL A C 1
ATOM 713 O O . VAL A 1 91 ? -3.360 -10.374 -0.838 1.00 93.75 91 VAL A O 1
ATOM 716 N N . LEU A 1 92 ? -2.398 -11.505 0.858 1.00 93.12 92 LEU A N 1
ATOM 717 C CA . LEU A 1 92 ? -3.531 -12.376 1.124 1.00 93.12 92 LEU A CA 1
ATOM 718 C C . LEU A 1 92 ? -4.669 -11.555 1.739 1.00 93.12 92 LEU A C 1
ATOM 720 O O . LEU A 1 92 ? -4.514 -10.907 2.774 1.00 93.12 92 LEU A O 1
ATOM 724 N N . LEU A 1 93 ? -5.829 -11.569 1.085 1.00 91.81 93 LEU A N 1
ATOM 725 C CA . LEU A 1 93 ? -7.006 -10.881 1.603 1.00 91.81 93 LEU A CA 1
ATOM 726 C C . LEU A 1 93 ? -7.629 -11.675 2.764 1.00 91.81 93 LEU A C 1
ATOM 728 O O . LEU A 1 93 ? -7.625 -12.905 2.721 1.00 91.81 93 LEU A O 1
ATOM 732 N N . PRO A 1 94 ? -8.211 -10.998 3.774 1.00 90.94 94 PRO A N 1
ATOM 733 C CA . PRO A 1 94 ? -8.952 -11.669 4.838 1.00 90.94 94 PRO A CA 1
ATOM 734 C C . PRO A 1 94 ? -10.111 -12.507 4.290 1.00 90.94 94 PRO A C 1
ATOM 736 O O . PRO A 1 94 ? -10.801 -12.063 3.370 1.00 90.94 94 PRO A O 1
ATOM 739 N N . GLU A 1 95 ? -10.370 -13.661 4.912 1.00 92.38 95 GLU A N 1
ATOM 740 C CA . GLU A 1 95 ? -11.498 -14.538 4.555 1.00 92.38 95 GLU A CA 1
ATOM 741 C C . GLU A 1 95 ? -12.841 -13.811 4.658 1.00 92.38 95 GLU A C 1
ATOM 743 O O . GLU A 1 95 ? -13.680 -13.902 3.763 1.00 92.38 95 GLU A O 1
ATOM 748 N N . GLU A 1 96 ? -13.024 -13.041 5.733 1.00 92.94 96 GLU A N 1
ATOM 749 C CA . GLU A 1 96 ? -14.203 -12.207 5.923 1.00 92.94 96 GLU A CA 1
ATOM 750 C C . GLU A 1 96 ? -13.965 -10.795 5.368 1.00 92.94 96 GLU A C 1
ATOM 752 O O . GLU A 1 96 ? -13.245 -9.987 5.986 1.00 92.94 96 GLU A O 1
ATOM 757 N N . PRO A 1 97 ? -14.584 -10.449 4.222 1.00 90.88 97 PRO A N 1
ATOM 758 C CA . PRO A 1 97 ? -14.418 -9.140 3.628 1.00 90.88 97 PRO A CA 1
ATOM 759 C C . PRO A 1 97 ? -15.063 -8.074 4.507 1.00 90.88 97 PRO A C 1
ATOM 761 O O . PRO A 1 97 ? -16.178 -8.208 5.012 1.00 90.88 97 PRO A O 1
ATOM 764 N N . MET A 1 98 ? -14.382 -6.940 4.621 1.00 91.25 98 MET A N 1
ATOM 765 C CA . MET A 1 98 ? -14.949 -5.773 5.277 1.00 91.25 98 MET A CA 1
ATOM 766 C C . MET A 1 98 ? -16.224 -5.311 4.558 1.00 91.25 98 MET A C 1
ATOM 768 O O . MET A 1 98 ? -16.274 -5.215 3.328 1.00 91.25 98 MET A O 1
ATOM 772 N N . ARG A 1 99 ? -17.248 -4.929 5.332 1.00 91.81 99 ARG A N 1
ATOM 773 C CA . ARG A 1 99 ? -18.486 -4.370 4.774 1.00 91.81 99 ARG A CA 1
ATOM 774 C C . ARG A 1 99 ? -18.205 -3.097 3.968 1.00 91.81 99 ARG A C 1
ATOM 776 O O . ARG A 1 99 ? -17.845 -2.051 4.532 1.00 91.81 99 ARG A O 1
ATOM 783 N N . LYS A 1 100 ? -18.443 -3.190 2.656 1.00 92.06 100 LYS A N 1
ATOM 784 C CA . LYS A 1 100 ? -18.365 -2.078 1.698 1.00 92.06 100 LYS A CA 1
ATOM 785 C C . LYS A 1 100 ? -19.350 -0.971 2.090 1.00 92.06 100 LYS A C 1
ATOM 787 O O . LYS A 1 100 ? -20.452 -1.250 2.565 1.00 92.06 100 LYS A O 1
ATOM 792 N N . ARG A 1 101 ? -18.960 0.289 1.885 1.00 93.44 101 ARG A N 1
ATOM 793 C CA . ARG A 1 101 ? -19.822 1.466 2.071 1.00 93.44 101 ARG A CA 1
ATOM 794 C C . ARG A 1 101 ? -19.760 2.323 0.814 1.00 93.44 101 ARG A C 1
ATOM 796 O O . ARG A 1 101 ? -18.664 2.648 0.363 1.00 93.44 101 ARG A O 1
ATOM 803 N N . TYR A 1 102 ? -20.922 2.637 0.253 1.00 94.00 102 TYR A N 1
ATOM 804 C CA . TYR A 1 102 ? -21.027 3.505 -0.915 1.00 94.00 102 TYR A CA 1
ATOM 805 C C . TYR A 1 102 ? -20.572 4.922 -0.576 1.00 94.00 102 TYR A C 1
ATOM 807 O O . TYR A 1 102 ? -20.761 5.385 0.550 1.00 94.00 102 TYR A O 1
ATOM 815 N N . ALA A 1 103 ? -19.951 5.582 -1.547 1.00 95.06 103 ALA A N 1
ATOM 816 C CA . ALA A 1 103 ? -19.633 6.993 -1.432 1.00 95.06 103 ALA A CA 1
ATOM 817 C C . ALA A 1 103 ? -20.905 7.840 -1.521 1.00 95.06 103 ALA A C 1
ATOM 819 O O . ALA A 1 103 ? -21.790 7.575 -2.333 1.00 95.06 103 ALA A O 1
ATOM 820 N N . ASP A 1 104 ? -20.965 8.868 -0.681 1.00 93.44 104 ASP A N 1
ATOM 821 C CA . ASP A 1 104 ? -22.004 9.888 -0.696 1.00 93.44 104 ASP A CA 1
ATOM 822 C C . ASP A 1 104 ? -21.328 11.234 -0.943 1.00 93.44 104 ASP A C 1
ATOM 824 O O . ASP A 1 104 ? -20.436 11.627 -0.195 1.00 93.44 104 ASP A O 1
ATOM 828 N N . TYR A 1 105 ? -21.740 11.937 -1.997 1.00 91.06 105 TYR A N 1
ATOM 829 C CA . TYR A 1 105 ? -21.118 13.196 -2.417 1.00 91.06 105 TYR A CA 1
ATOM 830 C C . TYR A 1 105 ? -21.235 14.315 -1.370 1.00 91.06 105 TYR A C 1
ATOM 832 O O . TYR A 1 105 ? -20.514 15.306 -1.451 1.00 91.06 105 TYR A O 1
ATOM 840 N N . ARG A 1 106 ? -22.146 14.178 -0.398 1.00 94.38 106 ARG A N 1
ATOM 841 C CA . ARG A 1 106 ? -22.341 15.142 0.694 1.00 94.38 106 ARG A CA 1
ATOM 842 C C . ARG A 1 106 ? -21.267 15.023 1.772 1.00 94.38 106 ARG A C 1
ATOM 844 O O . ARG A 1 106 ? -21.148 15.922 2.598 1.00 94.38 106 ARG A O 1
ATOM 851 N N . VAL A 1 107 ? -20.508 13.926 1.785 1.00 91.12 107 VAL A N 1
ATOM 852 C CA . VAL A 1 107 ? -19.483 13.652 2.793 1.00 91.12 107 VAL A CA 1
ATOM 853 C C . VAL A 1 107 ? -18.129 13.504 2.112 1.00 91.12 107 VAL A C 1
ATOM 855 O O . VAL A 1 107 ? -17.941 12.659 1.239 1.00 91.12 107 VAL A O 1
ATOM 858 N N . GLY A 1 108 ? -17.163 14.321 2.528 1.00 87.31 108 GLY A N 1
ATOM 859 C CA . GLY A 1 108 ? -15.809 14.303 1.981 1.00 87.31 108 GLY A CA 1
ATOM 860 C C . GLY A 1 108 ? -15.021 13.067 2.416 1.00 87.31 108 GLY A C 1
ATOM 861 O O . GLY A 1 108 ? -14.250 13.136 3.366 1.00 87.31 108 GLY A O 1
ATOM 862 N N . TYR A 1 109 ? -15.193 11.946 1.715 1.00 91.69 109 TYR A N 1
ATOM 863 C CA . TYR A 1 109 ? -14.336 10.765 1.838 1.00 91.69 109 TYR A CA 1
ATOM 864 C C . TYR A 1 109 ? -13.470 10.590 0.595 1.00 91.69 109 TYR A C 1
ATOM 866 O O . TYR A 1 109 ? -13.920 10.788 -0.533 1.00 91.69 109 TYR A O 1
ATOM 874 N N . PHE A 1 110 ? -12.248 10.097 0.790 1.00 92.50 110 PHE A N 1
ATOM 875 C CA . PHE A 1 110 ? -11.523 9.468 -0.307 1.00 92.50 110 PHE A CA 1
ATOM 876 C C . PHE A 1 110 ? -12.281 8.225 -0.762 1.00 92.50 110 PHE A C 1
ATOM 878 O O . PHE A 1 110 ? -12.766 7.452 0.066 1.00 92.50 110 PHE A O 1
ATOM 885 N N . SER A 1 111 ? -12.352 8.000 -2.068 1.00 94.06 111 SER A N 1
ATOM 886 C CA . SER A 1 111 ? -13.124 6.903 -2.637 1.00 94.06 111 SER A CA 1
ATOM 887 C C . SER A 1 111 ? -12.310 6.040 -3.600 1.00 94.06 111 SER A C 1
ATOM 889 O O . SER A 1 111 ? -11.170 6.338 -3.975 1.00 94.06 111 SER A O 1
ATOM 891 N N . ILE A 1 112 ? -12.877 4.889 -3.941 1.00 92.50 112 ILE A N 1
ATOM 892 C CA . ILE A 1 112 ? -12.417 3.998 -4.999 1.00 92.50 112 ILE A CA 1
ATOM 893 C C . ILE A 1 112 ? -13.598 3.779 -5.929 1.00 92.50 112 ILE A C 1
ATOM 895 O O . ILE A 1 112 ? -14.703 3.469 -5.485 1.00 92.50 112 ILE A O 1
ATOM 899 N N . ARG A 1 113 ? -13.345 3.941 -7.223 1.00 92.06 113 ARG A N 1
ATOM 900 C CA . ARG A 1 113 ? -14.310 3.686 -8.287 1.00 92.06 113 ARG A CA 1
ATOM 901 C C . ARG A 1 113 ? -13.980 2.358 -8.937 1.00 92.06 113 ARG A C 1
ATOM 903 O O . ARG A 1 113 ? -12.818 2.084 -9.221 1.00 92.06 113 ARG A O 1
ATOM 910 N N . GLN A 1 114 ? -15.004 1.557 -9.176 1.00 89.75 114 GLN A N 1
ATOM 911 C CA . GLN A 1 114 ? -14.892 0.279 -9.856 1.00 89.75 114 GLN A CA 1
ATOM 912 C C . GLN A 1 114 ? -16.042 0.145 -10.851 1.00 89.75 114 GLN A C 1
ATOM 914 O O . GLN A 1 114 ? -17.177 0.506 -10.539 1.00 89.75 114 GLN A O 1
ATOM 919 N N . ILE A 1 115 ? -15.749 -0.379 -12.039 1.00 88.94 115 ILE A N 1
ATOM 920 C CA . ILE A 1 115 ? -16.783 -0.798 -12.986 1.00 88.94 115 ILE A CA 1
ATOM 921 C C . ILE A 1 115 ? -17.312 -2.157 -12.529 1.00 88.94 115 ILE A C 1
ATOM 923 O O . ILE A 1 115 ? -16.539 -3.096 -12.333 1.00 88.94 115 ILE A O 1
ATOM 927 N N . ASP A 1 116 ? -18.622 -2.244 -12.338 1.00 86.88 116 ASP A N 1
ATOM 928 C CA . ASP A 1 116 ? -19.314 -3.470 -11.979 1.00 86.88 116 ASP A CA 1
ATOM 929 C C . ASP A 1 116 ? -19.794 -4.195 -13.239 1.00 86.88 116 ASP A C 1
ATOM 931 O O . ASP A 1 116 ? -20.816 -3.855 -13.829 1.00 86.88 116 ASP A O 1
ATOM 935 N N . TYR A 1 117 ? -19.028 -5.204 -13.645 1.00 84.12 117 TYR A N 1
ATOM 936 C CA . TYR A 1 117 ? -19.368 -6.078 -14.769 1.00 84.12 117 TYR A CA 1
ATOM 937 C C . TYR A 1 117 ? -20.338 -7.208 -14.393 1.00 84.12 117 TYR A C 1
ATOM 939 O O . TYR A 1 117 ? -20.757 -7.952 -15.273 1.00 84.12 117 TYR A O 1
ATOM 947 N N . GLY A 1 118 ? -20.666 -7.374 -13.107 1.00 84.00 118 GLY A N 1
ATOM 948 C CA . GLY A 1 118 ? -21.562 -8.426 -12.622 1.00 84.00 118 GLY A CA 1
ATOM 949 C C . GLY A 1 118 ? -23.013 -7.977 -12.456 1.00 84.00 118 GLY A C 1
ATOM 950 O O . GLY A 1 118 ? -23.848 -8.781 -12.053 1.00 84.00 118 GLY A O 1
ATOM 951 N N . SER A 1 119 ? -23.318 -6.702 -12.709 1.00 84.19 119 SER A N 1
ATOM 952 C CA . SER A 1 119 ? -24.682 -6.185 -12.608 1.00 84.19 119 SER A CA 1
ATOM 953 C C . SER A 1 119 ? -25.490 -6.464 -13.874 1.00 84.19 119 SER A C 1
ATOM 955 O O . SER A 1 119 ? -24.958 -6.334 -14.973 1.00 84.19 119 SER A O 1
ATOM 957 N N . ASP A 1 120 ? -26.794 -6.707 -13.725 1.00 85.62 120 ASP A N 1
ATOM 958 C CA . ASP A 1 120 ? -27.746 -6.832 -14.845 1.00 85.62 120 ASP A CA 1
ATOM 959 C C . ASP A 1 120 ? -28.021 -5.496 -15.568 1.00 85.62 120 ASP A C 1
ATOM 961 O O . ASP A 1 120 ? -28.877 -5.403 -16.452 1.00 85.62 120 ASP A O 1
ATOM 965 N N . GLU A 1 121 ? -27.334 -4.419 -15.177 1.00 85.94 121 GLU A N 1
ATOM 966 C CA . GLU A 1 121 ? -27.476 -3.125 -15.826 1.00 85.94 121 GLU A CA 1
ATOM 967 C C . GLU A 1 121 ? -26.952 -3.201 -17.266 1.00 85.94 121 GLU A C 1
ATOM 969 O O . GLU A 1 121 ? -25.840 -3.654 -17.526 1.00 85.94 121 GLU A O 1
ATOM 974 N N . GLN A 1 122 ? -27.721 -2.675 -18.225 1.00 84.69 122 GLN A N 1
ATOM 975 C CA . GLN A 1 122 ? -27.314 -2.588 -19.636 1.00 84.69 122 GLN A CA 1
ATOM 976 C C . GLN A 1 122 ? -26.284 -1.468 -19.887 1.00 84.69 122 GLN A C 1
ATOM 978 O O . GLN A 1 122 ? -26.351 -0.735 -20.873 1.00 84.69 122 GLN A O 1
ATOM 983 N N . LYS A 1 123 ? -25.348 -1.279 -18.956 1.00 85.75 123 LYS A N 1
ATOM 984 C CA . LYS A 1 123 ? -24.240 -0.329 -19.040 1.00 85.75 123 LYS A CA 1
ATOM 985 C C . LYS A 1 123 ? -23.088 -0.808 -18.166 1.00 85.75 123 LYS A C 1
ATOM 987 O O . LYS A 1 123 ? -23.293 -1.531 -17.198 1.00 85.75 123 LYS A O 1
ATOM 992 N N . ALA A 1 124 ? -21.886 -0.318 -18.457 1.00 85.19 124 ALA A N 1
ATOM 993 C CA . ALA A 1 124 ? -20.746 -0.428 -17.552 1.00 85.19 124 ALA A CA 1
ATOM 994 C C . ALA A 1 124 ? -20.995 0.448 -16.310 1.00 85.19 124 ALA A C 1
ATOM 996 O O . ALA A 1 124 ? -20.577 1.606 -16.245 1.00 85.19 124 ALA A O 1
ATOM 997 N N . ALA A 1 125 ? -21.763 -0.082 -15.358 1.00 86.81 125 ALA A N 1
ATOM 998 C CA . ALA A 1 125 ? -22.173 0.630 -14.163 1.00 86.81 125 ALA A CA 1
ATOM 999 C C . ALA A 1 125 ? -20.959 0.884 -13.271 1.00 86.81 125 ALA A C 1
ATOM 1001 O O . ALA A 1 125 ? -20.254 -0.039 -12.870 1.00 86.81 125 ALA A O 1
ATOM 1002 N N . GLN A 1 126 ? -20.700 2.145 -12.944 1.00 88.81 126 GLN A N 1
ATOM 1003 C CA . GLN A 1 126 ? -19.619 2.491 -12.036 1.00 88.81 126 GLN A CA 1
ATOM 1004 C C . GLN A 1 126 ? -20.152 2.558 -10.605 1.00 88.81 126 GLN A C 1
ATOM 1006 O O . GLN A 1 126 ? -21.061 3.333 -10.308 1.00 88.81 126 GLN A O 1
ATOM 1011 N N . LYS A 1 127 ? -19.553 1.779 -9.707 1.00 91.38 127 LYS A N 1
ATOM 1012 C CA . LYS A 1 127 ? -19.790 1.856 -8.265 1.00 91.38 127 LYS A CA 1
ATOM 1013 C C . LYS A 1 127 ? -18.637 2.590 -7.597 1.00 91.38 127 LYS A C 1
ATOM 1015 O O . LYS A 1 127 ? -17.474 2.424 -7.963 1.00 91.38 127 LYS A O 1
ATOM 1020 N N . GLU A 1 128 ? -18.971 3.419 -6.617 1.00 94.06 128 GLU A N 1
ATOM 1021 C CA . GLU A 1 128 ? -18.003 4.196 -5.851 1.00 94.06 128 GLU A CA 1
ATOM 1022 C C . GLU A 1 128 ? -18.127 3.854 -4.366 1.00 94.06 128 GLU A C 1
ATOM 1024 O O . GLU A 1 128 ? -19.219 3.879 -3.795 1.00 94.06 128 GLU A O 1
ATOM 1029 N N . TYR A 1 129 ? -17.001 3.508 -3.748 1.00 94.56 129 TYR A N 1
ATOM 1030 C CA . TYR A 1 129 ? -16.911 3.076 -2.357 1.00 94.56 129 TYR A CA 1
ATOM 1031 C C . TYR A 1 129 ? -15.956 3.976 -1.582 1.00 94.56 129 TYR A C 1
ATOM 1033 O O . TYR A 1 129 ? -14.927 4.383 -2.117 1.00 94.56 129 TYR A O 1
ATOM 1041 N N . ILE A 1 130 ? -16.256 4.261 -0.316 1.00 95.44 130 ILE A N 1
ATOM 1042 C CA . ILE A 1 130 ? -15.355 5.052 0.533 1.00 95.44 130 ILE A CA 1
ATOM 1043 C C . ILE A 1 130 ? -14.147 4.229 0.992 1.00 95.44 130 ILE A C 1
ATOM 1045 O O . ILE A 1 130 ? -14.263 3.040 1.304 1.00 95.44 130 ILE A O 1
ATOM 1049 N N . ARG A 1 131 ? -12.993 4.887 1.101 1.00 93.50 131 ARG A N 1
ATOM 1050 C CA . ARG A 1 131 ? -11.800 4.376 1.781 1.00 93.50 131 ARG A CA 1
ATOM 1051 C C . ARG A 1 131 ? -11.926 4.678 3.267 1.00 93.50 131 ARG A C 1
ATOM 1053 O O . ARG A 1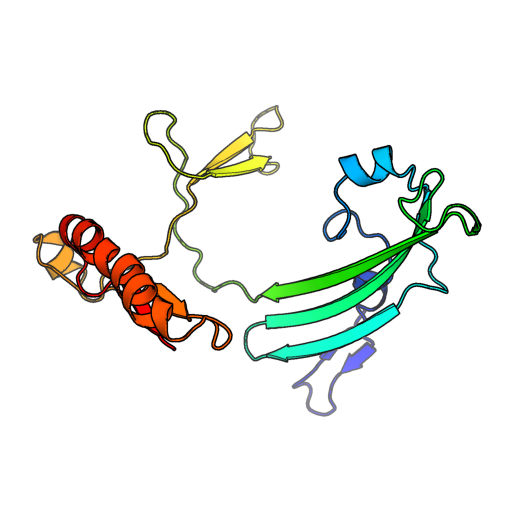 131 ? -12.113 5.830 3.650 1.00 93.50 131 ARG A O 1
ATOM 1060 N N . ARG A 1 132 ? -11.833 3.648 4.106 1.00 92.12 132 ARG A N 1
ATOM 1061 C CA . ARG A 1 132 ? -11.894 3.795 5.563 1.00 92.12 132 ARG A CA 1
ATOM 1062 C C . ARG A 1 132 ? -11.145 2.675 6.271 1.00 92.12 132 ARG A C 1
ATOM 1064 O O . ARG A 1 132 ? -11.045 1.570 5.742 1.00 92.12 132 ARG A O 1
ATOM 1071 N N . TRP A 1 133 ? -10.706 2.955 7.492 1.00 92.62 133 TRP A N 1
ATOM 1072 C CA . TRP A 1 133 ? -10.143 1.955 8.393 1.00 92.62 133 TRP A CA 1
ATOM 1073 C C . TRP A 1 133 ? -11.206 0.941 8.838 1.00 92.62 133 TRP A C 1
ATOM 1075 O O . TRP A 1 133 ? -12.367 1.299 9.079 1.00 92.62 133 TRP A O 1
ATOM 1085 N N . ARG A 1 134 ? -10.810 -0.333 8.956 1.00 93.00 134 ARG A N 1
ATOM 1086 C CA . ARG A 1 134 ? -11.624 -1.393 9.569 1.00 93.00 134 ARG A CA 1
ATOM 1087 C C . ARG A 1 134 ? -11.538 -1.266 11.089 1.00 93.00 134 ARG A C 1
ATOM 1089 O O . ARG A 1 134 ? -10.720 -1.921 11.720 1.00 93.00 134 ARG A O 1
ATOM 1096 N N . LEU A 1 135 ? -12.373 -0.396 11.649 1.00 93.69 135 LEU A N 1
ATOM 1097 C CA . LEU A 1 135 ? -12.541 -0.266 13.094 1.00 93.69 135 LEU A CA 1
ATOM 1098 C C . LEU A 1 135 ? -13.782 -1.033 13.536 1.00 93.69 135 LEU 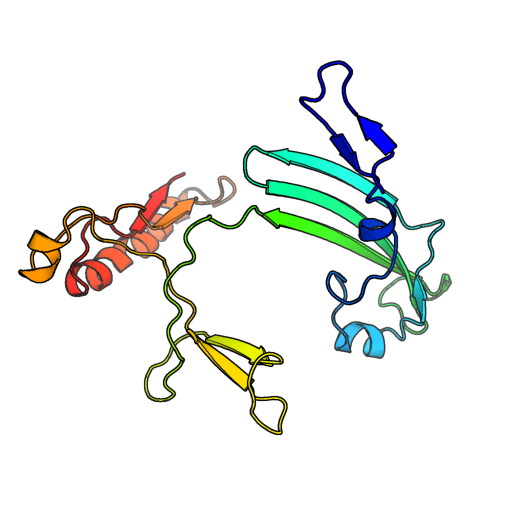A C 1
ATOM 1100 O O . LEU A 1 135 ? -14.906 -0.695 13.162 1.00 93.69 135 LEU A O 1
ATOM 1104 N N . GLU A 1 136 ? -13.542 -2.083 14.308 1.00 94.19 136 GLU A N 1
ATOM 1105 C CA . GLU A 1 136 ? -14.558 -2.924 14.933 1.00 94.19 136 GLU A CA 1
ATOM 1106 C C . GLU A 1 136 ? -14.401 -2.776 16.449 1.00 94.19 136 GLU A C 1
ATOM 1108 O O . GLU A 1 136 ? -13.272 -2.884 16.932 1.00 94.19 136 GLU A O 1
ATOM 1113 N N . PRO A 1 137 ? -15.471 -2.482 17.205 1.00 95.56 137 PRO A N 1
ATOM 1114 C CA . PRO A 1 137 ? -15.385 -2.347 18.655 1.00 95.56 137 PRO A CA 1
ATOM 1115 C C . PRO A 1 137 ? -15.061 -3.698 19.298 1.00 95.56 137 PRO A C 1
ATOM 1117 O O . PRO A 1 137 ? -15.663 -4.708 18.937 1.00 95.56 137 PRO A O 1
ATOM 1120 N N . LYS A 1 138 ? -14.136 -3.724 20.267 1.00 95.81 138 LYS A N 1
ATOM 1121 C CA . LYS A 1 138 ? -13.895 -4.929 21.085 1.00 95.81 138 LYS A CA 1
ATOM 1122 C C . LYS A 1 138 ? -15.136 -5.333 21.881 1.00 95.81 138 LYS A C 1
ATOM 1124 O O . LYS A 1 138 ? -15.365 -6.522 22.062 1.00 95.81 138 LYS A O 1
ATOM 1129 N N . ASP A 1 139 ? -15.915 -4.349 22.332 1.00 95.94 139 ASP A N 1
ATOM 1130 C CA . ASP A 1 139 ? -17.199 -4.538 23.008 1.00 95.94 139 ASP A CA 1
ATOM 1131 C C . ASP A 1 139 ? -18.306 -3.813 22.217 1.00 95.94 139 ASP A C 1
ATOM 1133 O O . ASP A 1 139 ? -18.497 -2.601 22.367 1.00 95.94 139 ASP A O 1
ATOM 1137 N N . PRO A 1 140 ? -19.015 -4.525 21.322 1.00 95.06 140 PRO A N 1
ATOM 1138 C CA . PRO A 1 140 ? -20.095 -3.941 20.534 1.00 95.06 140 PRO A CA 1
ATOM 1139 C C . PRO A 1 140 ? -21.281 -3.449 21.370 1.00 95.06 140 PRO A C 1
ATOM 1141 O O . PRO A 1 140 ? -21.968 -2.522 20.942 1.00 95.06 140 PRO A O 1
ATOM 1144 N N . GLU A 1 141 ? -21.537 -4.042 22.540 1.00 96.19 141 GLU A N 1
ATOM 1145 C CA . GLU A 1 141 ? -22.664 -3.652 23.389 1.00 96.19 141 GLU A CA 1
ATOM 1146 C C . GLU A 1 141 ? -22.368 -2.339 24.109 1.00 96.19 141 GLU A C 1
ATOM 1148 O O . GLU A 1 141 ? -23.206 -1.439 24.104 1.00 96.19 141 GLU A O 1
ATOM 1153 N N . ALA A 1 142 ? -21.166 -2.197 24.674 1.00 95.25 142 ALA A N 1
ATOM 1154 C CA . ALA A 1 142 ? -20.699 -0.939 25.254 1.00 95.25 142 ALA A CA 1
ATOM 1155 C C . ALA A 1 142 ? -20.653 0.180 24.208 1.00 95.25 142 ALA A C 1
ATOM 1157 O O . ALA A 1 142 ? -21.172 1.271 24.448 1.00 95.25 142 ALA A O 1
ATOM 1158 N N . TYR A 1 143 ? -20.149 -0.117 23.007 1.00 95.12 143 TYR A N 1
ATOM 1159 C CA . TYR A 1 143 ? -20.156 0.837 21.898 1.00 95.12 143 TYR A CA 1
ATOM 1160 C C . TYR A 1 143 ? -21.575 1.298 21.542 1.00 95.12 143 TYR A C 1
ATOM 1162 O O . TYR A 1 143 ? -21.824 2.490 21.375 1.00 95.12 143 TYR A O 1
ATOM 1170 N N . ALA A 1 144 ? -22.534 0.369 21.470 1.00 94.38 144 ALA A N 1
ATOM 1171 C CA . ALA A 1 144 ? -23.930 0.691 21.178 1.00 94.38 144 ALA A CA 1
ATOM 1172 C C . ALA A 1 144 ? -24.603 1.530 22.281 1.00 94.38 144 ALA A C 1
ATOM 1174 O O . ALA A 1 144 ? -25.541 2.271 21.989 1.00 94.38 144 ALA A O 1
ATOM 1175 N N . ARG A 1 145 ? -24.117 1.451 23.528 1.00 95.94 145 ARG A N 1
ATOM 1176 C CA . ARG A 1 145 ? -24.542 2.319 24.640 1.00 95.94 145 ARG A CA 1
ATOM 1177 C C . ARG A 1 145 ? -23.880 3.704 24.624 1.00 95.94 145 ARG A C 1
ATOM 1179 O O . ARG A 1 145 ? -24.239 4.539 25.448 1.00 95.94 145 ARG A O 1
ATOM 1186 N N . GLY A 1 146 ? -22.958 3.963 23.693 1.00 93.12 146 GLY A N 1
ATOM 1187 C CA . GLY A 1 146 ? -22.207 5.218 23.600 1.00 93.12 146 GLY A CA 1
ATOM 1188 C C . GLY A 1 146 ? -20.986 5.280 24.521 1.00 93.12 146 GLY A C 1
ATOM 1189 O O . GLY A 1 146 ? -20.465 6.362 24.771 1.00 93.12 146 GLY A O 1
ATOM 1190 N N . GLU A 1 147 ? -20.533 4.142 25.052 1.00 95.25 147 GLU A N 1
ATOM 1191 C CA . GLU A 1 147 ? -19.321 4.074 25.867 1.00 95.25 147 GLU A CA 1
ATOM 1192 C C . GLU A 1 147 ? -18.067 4.042 24.980 1.00 95.25 147 GLU A C 1
ATOM 1194 O O . GLU A 1 147 ? -18.061 3.466 23.891 1.00 95.25 147 GLU A O 1
ATOM 1199 N N . LEU A 1 148 ? -16.970 4.622 25.479 1.00 95.12 148 LEU A N 1
ATOM 1200 C CA . LEU A 1 148 ? -15.674 4.574 24.805 1.00 95.12 148 LEU A CA 1
ATOM 1201 C C . LEU A 1 148 ? -15.057 3.177 24.894 1.00 95.12 148 LEU A C 1
ATOM 1203 O O . LEU A 1 148 ? -14.625 2.727 25.965 1.00 95.12 148 LEU A O 1
ATOM 1207 N N . VAL A 1 149 ? -14.922 2.528 23.741 1.00 96.81 149 VAL A N 1
ATOM 1208 C CA . VAL A 1 149 ? -14.325 1.192 23.621 1.00 96.81 149 VAL A CA 1
ATOM 1209 C C . VAL A 1 149 ? -13.041 1.227 22.808 1.00 96.81 149 VAL A C 1
ATOM 1211 O O . VAL A 1 149 ? -12.803 2.127 22.013 1.00 96.81 149 VAL A O 1
ATOM 1214 N N . GLU A 1 150 ? -12.186 0.228 22.985 1.00 96.31 150 GLU A N 1
ATOM 1215 C CA . GLU A 1 150 ? -11.032 0.065 22.100 1.00 96.31 150 GLU A CA 1
ATOM 1216 C C . GLU A 1 150 ? -11.429 -0.692 20.827 1.00 96.31 150 GLU A C 1
ATOM 1218 O O . GLU A 1 150 ? -12.301 -1.570 20.882 1.00 96.31 150 GLU A O 1
ATOM 1223 N N . PRO A 1 151 ? -10.780 -0.426 19.682 1.00 96.88 151 PRO A N 1
ATOM 1224 C CA . PRO A 1 151 ? -10.972 -1.246 18.498 1.00 96.88 151 PRO A CA 1
ATOM 1225 C C . PRO A 1 151 ? -10.265 -2.600 18.634 1.00 96.88 151 PRO A C 1
ATOM 1227 O O . PRO A 1 151 ? -9.225 -2.719 19.284 1.00 96.88 151 PRO A O 1
ATOM 1230 N N . VAL A 1 152 ? -10.793 -3.627 17.964 1.00 95.62 152 VAL A N 1
ATOM 1231 C CA . VAL A 1 152 ? -10.164 -4.955 17.862 1.00 95.62 152 VAL A CA 1
ATOM 1232 C C . VAL A 1 152 ? -8.764 -4.838 17.255 1.00 95.62 152 VAL A C 1
ATOM 1234 O O . VAL A 1 152 ? -7.816 -5.429 17.769 1.00 95.62 152 VAL A O 1
ATOM 1237 N N . LYS A 1 153 ? -8.626 -4.036 16.191 1.00 95.00 153 LYS A N 1
ATOM 1238 C CA . LYS A 1 153 ? -7.345 -3.694 15.565 1.00 95.00 153 LYS A CA 1
ATOM 1239 C C . LYS A 1 153 ? -7.158 -2.169 15.563 1.00 95.00 153 LYS A C 1
ATOM 1241 O O . LYS A 1 153 ? -7.878 -1.493 14.826 1.00 95.00 153 LYS A O 1
ATOM 1246 N N . PRO A 1 154 ? -6.234 -1.617 16.370 1.00 96.50 154 PRO A N 1
ATOM 1247 C CA . PRO A 1 154 ? -5.918 -0.194 16.330 1.00 96.50 154 PRO A CA 1
ATOM 1248 C C . PRO A 1 154 ? -5.162 0.170 15.047 1.00 96.50 154 PRO A C 1
ATOM 1250 O O . PRO A 1 154 ? -4.503 -0.667 14.428 1.00 96.50 154 PRO A O 1
ATOM 1253 N N . ILE A 1 155 ? -5.234 1.442 14.665 1.00 96.56 155 ILE A N 1
ATOM 1254 C CA . ILE A 1 155 ? -4.463 2.020 13.567 1.00 96.56 155 ILE A CA 1
ATOM 1255 C C . ILE A 1 155 ? -3.069 2.319 14.108 1.00 96.56 155 ILE A C 1
ATOM 1257 O O . ILE A 1 155 ? -2.894 3.229 14.915 1.00 96.56 155 ILE A O 1
ATOM 1261 N N . VAL A 1 156 ? -2.078 1.541 13.683 1.00 96.56 156 VAL A N 1
ATOM 1262 C CA . VAL A 1 156 ? -0.699 1.694 14.150 1.00 96.56 156 VAL A CA 1
ATOM 1263 C C . VAL A 1 156 ? 0.131 2.372 13.069 1.00 96.56 156 VAL A C 1
ATOM 1265 O O . VAL A 1 156 ? 0.353 1.802 12.003 1.00 96.56 156 VAL A O 1
ATOM 1268 N N . TYR A 1 157 ? 0.615 3.573 13.363 1.00 95.69 157 TYR A N 1
ATOM 1269 C CA . TYR A 1 157 ? 1.625 4.255 12.566 1.00 95.69 157 TYR A CA 1
ATOM 1270 C C . TYR A 1 157 ? 3.011 3.948 13.119 1.00 95.69 157 TYR A C 1
ATOM 1272 O O . TYR A 1 157 ? 3.250 4.073 14.319 1.00 95.69 157 TYR A O 1
ATOM 1280 N N . TYR A 1 158 ? 3.926 3.575 12.232 1.00 95.06 158 TYR A N 1
ATOM 1281 C CA . TYR A 1 158 ? 5.340 3.420 12.550 1.00 95.06 158 TYR A CA 1
ATOM 1282 C C . TYR A 1 158 ? 6.087 4.632 12.015 1.00 95.06 158 TYR A C 1
ATOM 1284 O O . TYR A 1 158 ? 5.972 4.963 10.833 1.00 95.06 158 TYR A O 1
ATOM 1292 N N . LEU A 1 159 ? 6.815 5.315 12.890 1.00 94.25 159 LEU A N 1
ATOM 1293 C CA . LEU A 1 159 ? 7.656 6.430 12.501 1.00 94.25 159 LEU A CA 1
ATOM 1294 C C . LEU A 1 159 ? 8.977 5.890 11.956 1.00 94.25 159 LEU A C 1
ATOM 1296 O O . LEU A 1 159 ? 9.649 5.110 12.622 1.00 94.25 159 LEU A O 1
ATOM 1300 N N . ASP A 1 160 ? 9.356 6.333 10.758 1.00 93.25 160 ASP A N 1
ATOM 1301 C CA . ASP A 1 160 ? 10.615 5.927 10.135 1.00 93.25 160 ASP A CA 1
ATOM 1302 C C . ASP A 1 160 ? 11.797 6.258 11.071 1.00 93.25 160 ASP A C 1
ATOM 1304 O O . ASP A 1 160 ? 11.931 7.426 11.474 1.00 93.25 160 ASP A O 1
ATOM 1308 N N . PRO A 1 161 ? 12.674 5.288 11.402 1.00 91.00 161 PRO A N 1
ATOM 1309 C CA . PRO A 1 161 ? 13.869 5.527 12.209 1.00 91.00 161 PRO A CA 1
ATOM 1310 C C . PRO A 1 161 ? 14.779 6.643 11.671 1.00 91.00 161 PRO A C 1
ATOM 1312 O O . PRO A 1 161 ? 15.467 7.307 12.453 1.00 91.00 161 PRO A O 1
ATOM 1315 N N . ALA A 1 162 ? 14.760 6.901 10.358 1.00 94.56 162 ALA A N 1
ATOM 1316 C CA . ALA A 1 162 ? 15.501 7.983 9.712 1.00 94.56 162 ALA A CA 1
ATOM 1317 C C . ALA A 1 162 ? 14.942 9.384 10.025 1.00 94.56 162 ALA A C 1
ATOM 1319 O O . ALA A 1 162 ? 15.591 10.391 9.733 1.00 94.56 162 ALA A O 1
ATOM 1320 N N . THR A 1 163 ? 13.763 9.477 10.648 1.00 93.88 163 THR A N 1
ATOM 1321 C CA . THR A 1 163 ? 13.186 10.752 11.079 1.00 93.88 163 THR A CA 1
ATOM 1322 C C . THR A 1 163 ? 14.104 11.422 12.111 1.00 93.88 163 THR A C 1
ATOM 1324 O O . THR A 1 163 ? 14.409 10.801 13.138 1.00 93.88 163 THR A O 1
ATOM 1327 N N . PRO A 1 164 ? 14.521 12.691 11.908 1.00 95.56 164 PRO A N 1
ATOM 1328 C CA . PRO A 1 164 ? 15.377 13.401 12.855 1.00 95.56 164 PRO A CA 1
ATOM 1329 C C . PRO A 1 164 ? 14.772 13.457 14.262 1.00 95.56 164 PRO A C 1
ATOM 1331 O O . PRO A 1 164 ? 13.612 13.838 14.426 1.00 95.56 164 PRO A O 1
ATOM 1334 N N . GLU A 1 165 ? 15.576 13.151 15.284 1.00 94.62 165 GLU A N 1
ATOM 1335 C CA . GLU A 1 165 ? 15.135 13.030 16.687 1.00 94.62 165 GLU A CA 1
ATOM 1336 C C . GLU A 1 165 ? 14.337 14.228 17.192 1.00 94.62 165 GLU A C 1
ATOM 1338 O O . GLU A 1 165 ? 13.282 14.057 17.800 1.00 94.62 165 GLU A O 1
ATOM 1343 N N . LYS A 1 166 ? 14.781 15.441 16.844 1.00 95.81 166 LYS A N 1
ATOM 1344 C CA . LYS A 1 166 ? 14.119 16.699 17.214 1.00 95.81 166 LYS A CA 1
ATOM 1345 C C . LYS A 1 166 ? 12.658 16.808 16.762 1.00 95.81 166 LYS A C 1
ATOM 1347 O O . LYS A 1 166 ? 11.933 17.627 17.312 1.00 95.81 166 LYS A O 1
ATOM 1352 N N . TYR A 1 167 ? 12.236 16.035 15.759 1.00 95.81 167 TYR A N 1
ATOM 1353 C CA . TYR A 1 167 ? 10.868 16.054 15.235 1.00 95.81 167 TYR A CA 1
ATOM 1354 C C . TYR A 1 167 ? 10.026 14.864 15.691 1.00 95.81 167 TYR A C 1
ATOM 1356 O O . TYR A 1 167 ? 8.803 14.932 15.592 1.00 95.81 167 TYR A O 1
ATOM 1364 N N . ARG A 1 168 ? 10.643 13.791 16.204 1.00 94.81 168 ARG A N 1
ATOM 1365 C CA . ARG A 1 168 ? 9.935 12.538 16.506 1.00 94.81 168 ARG A CA 1
ATOM 1366 C C . ARG A 1 168 ? 8.793 12.749 17.497 1.00 94.81 168 ARG A C 1
ATOM 1368 O O . ARG A 1 168 ? 7.687 12.296 17.233 1.00 94.81 168 ARG A O 1
ATOM 1375 N N . SER A 1 169 ? 9.036 13.481 18.587 1.00 95.19 169 SER A N 1
ATOM 1376 C CA . SER A 1 169 ? 8.016 13.763 19.608 1.00 95.19 169 SER A CA 1
ATOM 1377 C C . SER A 1 169 ? 6.822 14.533 19.044 1.00 95.19 169 SER A C 1
ATOM 1379 O O . SER A 1 169 ? 5.684 14.160 19.301 1.00 95.19 169 SER A O 1
ATOM 1381 N N . TYR A 1 170 ? 7.068 15.562 18.231 1.00 95.88 170 TYR A N 1
ATOM 1382 C CA . TYR A 1 170 ? 6.009 16.380 17.636 1.00 95.88 170 TYR A CA 1
ATOM 1383 C C . TYR A 1 170 ? 5.200 15.615 16.585 1.00 95.88 170 TYR A C 1
ATOM 1385 O O . TYR A 1 170 ? 3.986 15.774 16.515 1.00 95.88 170 TYR A O 1
ATOM 1393 N N . ILE A 1 171 ? 5.851 14.762 15.789 1.00 95.50 171 ILE A N 1
ATOM 1394 C CA . ILE A 1 171 ? 5.160 13.921 14.803 1.00 95.50 171 ILE A CA 1
ATOM 1395 C C . ILE A 1 171 ? 4.310 12.863 15.511 1.00 95.50 171 ILE A C 1
ATOM 1397 O O . ILE A 1 171 ? 3.152 12.673 15.150 1.00 95.50 171 ILE A O 1
ATOM 1401 N N . ILE A 1 172 ? 4.859 12.207 16.538 1.00 95.75 172 ILE A N 1
ATOM 1402 C CA . ILE A 1 172 ? 4.118 11.248 17.367 1.00 95.75 172 ILE A CA 1
ATOM 1403 C C . ILE A 1 172 ? 2.904 11.927 18.000 1.00 95.75 172 ILE A C 1
ATOM 1405 O O . ILE A 1 172 ? 1.807 11.384 17.913 1.00 95.75 172 ILE A O 1
ATOM 1409 N N . GLN A 1 173 ? 3.076 13.124 18.567 1.00 96.19 173 GLN A N 1
ATOM 1410 C CA . GLN A 1 173 ? 1.970 13.884 19.141 1.00 96.19 173 GLN A CA 1
ATOM 1411 C C . GLN A 1 173 ? 0.891 14.172 18.092 1.00 96.19 173 GLN A C 1
ATOM 1413 O O . GLN A 1 173 ? -0.255 13.805 18.305 1.00 96.19 173 GLN A O 1
ATOM 1418 N N . GLY A 1 174 ? 1.259 14.698 16.919 1.00 96.56 174 GLY A N 1
ATOM 1419 C CA . GLY A 1 174 ? 0.290 14.994 15.858 1.00 96.56 174 GLY A CA 1
ATOM 1420 C C . GLY A 1 174 ? -0.461 13.762 15.332 1.00 96.56 174 GLY A C 1
ATOM 1421 O O . GLY A 1 174 ? -1.602 13.875 14.889 1.00 96.56 174 GLY A O 1
ATOM 1422 N N . ILE A 1 175 ? 0.147 12.572 15.392 1.00 95.75 175 ILE A N 1
ATOM 1423 C CA . ILE A 1 175 ? -0.547 11.309 15.102 1.00 95.75 175 ILE A CA 1
ATOM 1424 C C . ILE A 1 175 ? -1.542 10.974 16.220 1.00 95.75 175 ILE A C 1
ATOM 1426 O O . ILE A 1 175 ? -2.669 10.575 15.935 1.00 95.75 175 ILE A O 1
ATOM 1430 N N . LEU A 1 176 ? -1.132 11.117 17.481 1.00 96.75 176 LEU A N 1
ATOM 1431 C CA . LEU A 1 176 ? -1.959 10.788 18.641 1.00 96.75 176 LEU A CA 1
ATOM 1432 C C . LEU A 1 176 ? -3.110 11.775 18.859 1.00 96.75 176 LEU A C 1
ATOM 1434 O O . LEU A 1 176 ? -4.144 11.344 19.364 1.00 96.75 176 LEU A O 1
ATOM 1438 N N . ASP A 1 177 ? -2.974 13.030 18.426 1.00 97.00 177 ASP A N 1
ATOM 1439 C CA . ASP A 1 177 ? -4.018 14.063 18.504 1.00 97.00 177 ASP A CA 1
ATOM 1440 C C . ASP A 1 177 ? -5.291 13.656 17.741 1.00 97.00 177 ASP A C 1
ATOM 1442 O O . ASP A 1 177 ? -6.397 14.052 18.100 1.00 97.00 177 ASP A O 1
ATOM 1446 N N . TRP A 1 178 ? -5.178 12.774 16.738 1.00 96.31 178 TRP A N 1
ATOM 1447 C CA . TRP A 1 178 ? -6.349 12.202 16.068 1.00 96.31 178 TRP A CA 1
ATOM 1448 C C . TRP A 1 178 ? -7.243 11.372 16.993 1.00 96.31 178 TRP A C 1
ATOM 1450 O O . TRP A 1 178 ? -8.411 11.178 16.657 1.00 96.31 178 TRP A O 1
ATOM 1460 N N . ASN A 1 179 ? -6.739 10.881 18.133 1.00 96.69 179 ASN A N 1
ATOM 1461 C CA . ASN A 1 179 ? -7.567 10.129 19.075 1.00 96.69 179 ASN A CA 1
ATOM 1462 C C . ASN A 1 179 ? -8.745 10.955 19.599 1.00 96.69 1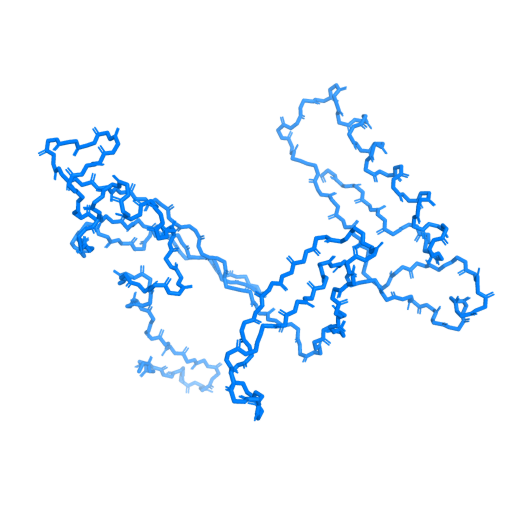79 ASN A C 1
ATOM 1464 O O . ASN A 1 179 ? -9.796 10.364 19.787 1.00 96.69 179 ASN A O 1
ATOM 1468 N N . GLU A 1 180 ? -8.637 12.283 19.720 1.00 96.69 180 GLU A N 1
ATOM 1469 C CA . GLU A 1 180 ? -9.766 13.137 20.129 1.00 96.69 180 GLU A CA 1
ATOM 1470 C C . GLU A 1 180 ? -10.963 12.977 19.172 1.00 96.69 180 GLU A C 1
ATOM 1472 O O . GLU A 1 180 ? -12.096 12.746 19.588 1.00 96.69 180 GLU A O 1
ATOM 1477 N N . ALA A 1 181 ? -10.705 12.964 17.860 1.00 95.38 181 ALA A N 1
ATOM 1478 C CA . ALA A 1 181 ? -11.744 12.730 16.858 1.00 95.38 181 ALA A CA 1
ATOM 1479 C C . ALA A 1 181 ? -12.281 11.285 16.870 1.00 95.38 181 ALA A C 1
ATOM 1481 O O . ALA A 1 181 ? -13.441 11.049 16.527 1.00 95.38 181 ALA A O 1
ATOM 1482 N N . PHE A 1 182 ? -11.450 10.301 17.231 1.00 95.88 182 PHE A N 1
ATOM 1483 C CA . PHE A 1 182 ? -11.889 8.907 17.356 1.00 95.88 182 PHE A CA 1
ATOM 1484 C C . PHE A 1 182 ? -12.685 8.653 18.636 1.00 95.88 182 PHE A C 1
ATOM 1486 O O . PHE A 1 182 ? -13.599 7.828 18.603 1.00 95.88 182 PHE A O 1
ATOM 1493 N N . GLU A 1 183 ? -12.404 9.380 19.715 1.00 95.94 183 GLU A N 1
ATOM 1494 C CA . GLU A 1 183 ? -13.165 9.328 20.962 1.00 95.94 183 GLU A CA 1
ATOM 1495 C C . GLU A 1 183 ? -14.591 9.834 20.738 1.00 95.94 183 GLU A C 1
ATOM 1497 O O . GLU A 1 183 ? -15.540 9.137 21.091 1.00 95.94 183 GLU A O 1
ATOM 1502 N N . GLU A 1 184 ? -14.766 10.938 20.008 1.00 95.12 184 GLU A N 1
ATOM 1503 C CA . GLU A 1 184 ? -16.090 11.399 19.555 1.00 95.12 184 GLU A CA 1
ATOM 1504 C C . GLU A 1 184 ? -16.807 10.371 18.655 1.00 95.12 184 GLU A C 1
ATOM 1506 O O . GLU A 1 184 ? -18.036 10.297 18.612 1.00 95.12 184 GLU A O 1
ATOM 1511 N N . ALA A 1 185 ? -16.053 9.517 17.956 1.00 92.88 185 ALA A N 1
ATOM 1512 C CA . ALA A 1 185 ? -16.594 8.395 17.187 1.00 92.88 185 ALA A CA 1
ATOM 1513 C C . ALA A 1 185 ? -16.850 7.123 18.031 1.00 92.88 185 ALA A C 1
ATOM 1515 O O . ALA A 1 185 ? -17.237 6.087 17.472 1.00 92.88 185 ALA A O 1
ATOM 1516 N N . GLY A 1 186 ? -16.637 7.186 19.350 1.00 95.50 186 GLY A N 1
ATOM 1517 C CA . GLY A 1 186 ? -16.851 6.108 20.320 1.00 95.50 186 GLY A CA 1
ATOM 1518 C C . GLY A 1 186 ? -15.646 5.185 20.542 1.00 95.50 186 GLY A C 1
ATOM 1519 O O . GLY A 1 186 ? -15.795 4.124 21.152 1.00 95.50 186 GLY A O 1
ATOM 1520 N N . PHE A 1 187 ? -14.458 5.546 20.047 1.00 97.06 187 PHE A N 1
ATOM 1521 C CA . PHE A 1 187 ? -13.245 4.737 20.168 1.00 97.06 187 PHE A CA 1
ATOM 1522 C C . PHE A 1 187 ? -12.144 5.433 20.969 1.00 97.06 187 PHE A C 1
ATOM 1524 O O . PHE A 1 187 ? -11.642 6.473 20.563 1.00 97.06 187 PHE A O 1
ATOM 1531 N N . LYS A 1 188 ? -11.662 4.789 22.033 1.00 95.38 188 LYS A N 1
ATOM 1532 C CA . LYS A 1 188 ? -10.429 5.200 22.725 1.00 95.38 188 LYS A CA 1
ATOM 1533 C C . LYS A 1 188 ? -9.222 4.417 22.214 1.00 95.38 188 LYS A C 1
ATOM 1535 O O . LYS A 1 188 ? -9.356 3.256 21.817 1.00 95.38 188 LYS A O 1
ATOM 1540 N N . ASN A 1 189 ? -8.039 5.032 22.256 1.00 93.81 189 ASN A N 1
ATOM 1541 C CA . ASN A 1 189 ? -6.770 4.430 21.812 1.00 93.81 189 ASN A CA 1
ATOM 1542 C C . ASN A 1 189 ? -6.828 3.855 20.382 1.00 93.81 189 ASN A C 1
ATOM 1544 O O . ASN A 1 189 ? -6.196 2.835 20.080 1.00 93.81 189 ASN A O 1
ATOM 1548 N N . ALA A 1 190 ? -7.622 4.478 19.505 1.00 95.94 190 ALA A N 1
ATOM 1549 C CA . ALA A 1 190 ? -7.831 4.003 18.144 1.00 95.94 190 ALA A CA 1
ATOM 1550 C C . ALA A 1 190 ? -6.580 4.163 17.282 1.00 95.94 190 ALA A C 1
ATOM 1552 O O . ALA A 1 190 ? -6.308 3.312 16.434 1.00 95.94 190 ALA A O 1
ATOM 1553 N N . VAL A 1 191 ? -5.823 5.236 17.511 1.00 97.00 191 VAL A N 1
ATOM 1554 C CA . VAL A 1 191 ? -4.583 5.551 16.809 1.00 97.00 191 VAL A CA 1
ATOM 1555 C C . VAL A 1 191 ? -3.407 5.378 17.759 1.00 97.00 191 VAL A C 1
ATOM 1557 O O . VAL A 1 191 ? -3.390 5.915 18.865 1.00 97.00 191 VAL A O 1
ATOM 1560 N N . GLN A 1 192 ? -2.404 4.636 17.308 1.00 96.75 192 GLN A N 1
ATOM 1561 C CA . GLN A 1 192 ? -1.157 4.398 18.019 1.00 96.75 192 GLN A CA 1
ATOM 1562 C C . GLN A 1 192 ? 0.011 4.825 17.139 1.00 96.75 192 GLN A C 1
ATOM 1564 O O . GLN A 1 192 ? 0.012 4.573 15.935 1.00 96.75 192 GLN A O 1
ATOM 1569 N N . ALA A 1 193 ? 1.029 5.420 17.748 1.00 95.25 193 ALA A N 1
ATOM 1570 C CA . ALA A 1 193 ? 2.291 5.729 17.094 1.00 95.25 193 ALA A CA 1
ATOM 1571 C C . ALA A 1 193 ? 3.408 4.916 17.756 1.00 95.25 193 ALA A C 1
ATOM 1573 O O . ALA A 1 193 ? 3.504 4.870 18.984 1.00 95.25 193 ALA A O 1
ATOM 1574 N N . LYS A 1 194 ? 4.230 4.254 16.945 1.00 92.88 194 LYS A N 1
ATOM 1575 C CA . LYS A 1 194 ? 5.373 3.446 17.380 1.00 92.88 194 LYS A CA 1
ATOM 1576 C C . LYS A 1 194 ? 6.639 3.906 16.665 1.00 92.88 194 LYS A C 1
ATOM 1578 O O . LYS A 1 194 ? 6.564 4.447 15.563 1.00 92.88 194 LYS A O 1
ATOM 1583 N N . LEU A 1 195 ? 7.776 3.695 17.319 1.00 85.56 195 LEU A N 1
ATOM 1584 C CA . LEU A 1 195 ? 9.116 3.816 16.740 1.00 85.56 195 LEU A CA 1
ATOM 1585 C C . LEU A 1 195 ? 9.596 2.444 16.262 1.00 85.56 195 LEU A C 1
ATOM 1587 O O . LEU A 1 195 ? 9.173 1.441 16.885 1.00 85.56 195 LEU A O 1
#